Protein 2FCO (pdb70)

Organism: Geobacillus kaustophilus (strain HTA426) (NCBI:txid235909)

CATH classification: 3.40.1350.10

Radius of gyration: 20.56 Å; Cα contacts (8 Å, |Δi|>4): 620; chains: 2; bounding box: 50×51×59 Å

B-factor: mean 24.23, std 12.8, range [9.67, 71.6]

Nearest PDB structures (foldseek):
  2fco-assembly1_B  TM=1.007E+00  e=2.367E-34  Geobacillus kaustophilus HTA426
  2fco-assembly1_A  TM=9.939E-01  e=8.899E-32  Geobacillus kaustophilus HTA426
  1y1o-assembly1_D  TM=9.964E-01  e=1.461E-29  Geobacillus stearothermophilus
  1zp7-assembly1_A  TM=9.578E-01  e=1.779E-21  Bacillus subtilis
  1zp7-assembly1_B  TM=9.490E-01  e=3.365E-21  Bacillus subtilis

Sequence (308 aa):
GMTLEDDLNNATNEYYRERGIAVIHKKPTPVAYFRQASTTDYNGVYRGKYIDFEAKETKNKTAFPLKNFHAHQIRHMEQVVAHGGICFAILRFSSLLNETYLLDASHLIAWWWNKQEAGGRKSIPKQEIERHGHSSIPPLGYQPRIDYISVVDNVYFTRRGMTLEDDLNNATNEYYRERGIAVIHKKPTPPVQFRQASTTDYNGVYRGKYIDFEAKETKNKTAFPLKNFHAHQIRHMEQVVAHGGICFAILRFSSLLNETYLLDASHLIAWWNKQEAGGRKSIPKQEIERHGHSSIPLGYQPRIDYISVVDNVYFTR

InterPro domains:
  IPR004612 Holliday junction resolvase RecU [MF_00130] (1-200)
  IPR004612 Holliday junction resolvase RecU [PF03838] (29-194)
  IPR004612 Holliday junction resolvase RecU [PIRSF037785] (24-198)
  IPR004612 Holliday junction resolvase RecU [TIGR00648] (28-195)
  IPR004612 Holliday junction resolvase RecU [cd22354] (32-197)
  IPR011335 Restriction endonuclease type II-like [SSF52980] (31-197)
  IPR011856 tRNA endonuclease-like domain superfamily [G3DSA:3.40.1350.10] (30-200)

Secondary structure (DSSP, 8-state):
--SHHHHHHHHHHHHHHTTS-EEEEPPPP----PPPSS-SEEEEETTEEEEEEEEEES-SSEEEGGGS-HHHHHHHHHHHHTT-EEEEEEEETTTTEEEEEEHHHHHHHHHHHTTT--SEEEHHHHHHHSEE--B-SSSSB-HHHHHHHHHS--/---SHHHHHHHHHHHHHHTTS-EEEEPPPP---PPPSS-SEEEEETTEEEEEEEEEES-SSEEEGGGS-HHHHHHHHHHHHTT-EEEEEEEEGGGTEEEEEEHHHHHHHHHHHHTT--SEEEHHHHHHHSEEPPB-SSSSB-HHHHHHHHHS--

Foldseek 3Di:
DQDPVVLVVQQQVLCVVVVAWHKDFDDFDDVHTDHDLEAGMWGDGPRAIEEEHEDEDCDDWWAFLVRDDPSHLVRLVVCVVVPHFYWYWYYNSNVRWIKTAGSVVSSVQNVCVVVVHDRTGTVVVCVVRIGTFDADDHSGTRVVVVVCVPVHDD/DQQDPVSLVVLQQVLCVVVVAWHKDFDDCDDVVPDDLEAGMWGDGPRAIEGEHEDEDCDDWWAFQVRDDDSHLVRLVVCVVVRHFYWYWYYNSVVRWIKTAGSVVSSVVVVVVVVVDDRTGTVVVCVVRIGTFDADDPSGTPVVVVCPVPVHDD

Structure (mmCIF, N/CA/C/O backbone):
data_2FCO
#
_entry.id   2FCO
#
_cell.length_a   96.886
_cell.length_b   96.886
_cell.length_c   114.539
_cell.angle_alpha   90.00
_cell.angle_beta   90.00
_cell.angle_gamma   120.00
#
_symmetry.space_group_name_H-M   'P 65'
#
loop_
_entity.id
_entity.type
_entity.pdbx_description
1 polymer 'recombination protein U (penicillin-binding protein related factor A)'
2 non-polymer 'MAGNESIUM ION'
3 non-polymer 1,2-ETHANEDIOL
4 water water
#
loop_
_atom_site.group_PDB
_atom_site.id
_atom_site.type_symbol
_atom_site.label_atom_id
_atom_site.label_alt_id
_atom_site.label_comp_id
_atom_site.label_asym_id
_atom_site.label_entity_id
_atom_site.label_seq_id
_atom_site.pdbx_PDB_ins_code
_atom_site.Cartn_x
_atom_site.Cartn_y
_atom_site.Cartn_z
_atom_site.occupancy
_atom_site.B_iso_or_equiv
_atom_site.auth_seq_id
_atom_site.auth_comp_id
_atom_site.auth_asym_id
_atom_site.auth_atom_id
_atom_site.pdbx_PDB_model_num
ATOM 1 N N . GLY A 1 30 ? 7.303 37.345 93.489 1.00 52.69 30 GLY A N 1
ATOM 2 C CA . GLY A 1 30 ? 8.163 37.568 94.685 1.00 51.82 30 GLY A CA 1
ATOM 3 C C . GLY A 1 30 ? 7.934 38.925 95.322 1.00 51.71 30 GLY A C 1
ATOM 4 O O . GLY A 1 30 ? 8.199 39.961 94.710 1.00 51.83 30 GLY A O 1
ATOM 5 N N . MET A 1 31 ? 7.446 38.919 96.558 1.00 49.93 31 MET A N 1
ATOM 6 C CA . MET A 1 31 ? 7.173 40.153 97.288 1.00 47.46 31 MET A CA 1
ATOM 7 C C . MET A 1 31 ? 8.080 40.261 98.511 1.00 43.30 31 MET A C 1
ATOM 8 O O . MET A 1 31 ? 8.423 41.357 98.953 1.00 42.19 31 MET A O 1
ATOM 13 N N . THR A 1 32 ? 8.467 39.109 99.046 1.00 37.17 32 THR A N 1
ATOM 14 C CA . THR A 1 32 ? 9.311 39.049 100.230 1.00 31.17 32 THR A CA 1
ATOM 15 C C . THR A 1 32 ? 10.684 39.680 100.035 1.00 26.99 32 THR A C 1
ATOM 16 O O . THR A 1 32 ? 11.134 39.911 98.909 1.00 24.76 32 THR A O 1
ATOM 20 N N . LEU A 1 33 ? 11.336 39.966 101.155 1.00 24.13 33 LEU A N 1
ATOM 21 C CA . LEU A 1 33 ? 12.672 40.540 101.139 1.00 21.44 33 LEU A CA 1
ATOM 22 C C . LEU A 1 33 ? 13.600 39.537 100.457 1.00 20.92 33 LEU A C 1
ATOM 23 O O . LEU A 1 33 ? 14.487 39.914 99.692 1.00 18.20 33 LEU A O 1
ATOM 28 N N . GLU A 1 34 ? 13.376 38.255 100.729 1.00 20.90 34 GLU A N 1
ATOM 29 C CA . GLU A 1 34 ? 14.189 37.197 100.139 1.00 21.11 34 GLU A CA 1
ATOM 30 C C . GLU A 1 34 ? 14.094 37.225 98.616 1.00 21.05 34 GLU A C 1
ATOM 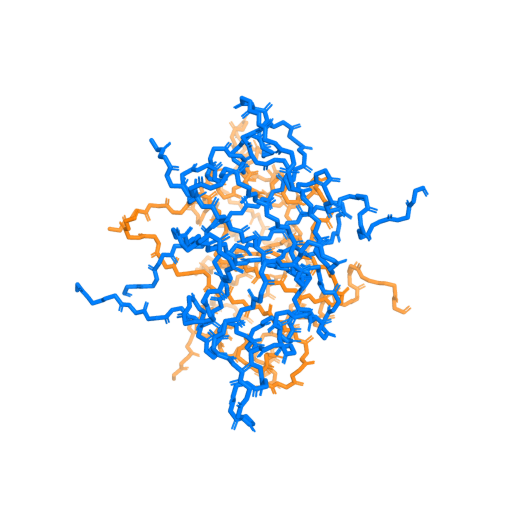31 O O . GLU A 1 34 ? 15.103 37.123 97.919 1.00 19.56 34 GLU A O 1
ATOM 37 N N . ASP A 1 35 ? 12.877 37.372 98.099 1.00 21.12 35 ASP A N 1
ATOM 38 C CA . ASP A 1 35 ? 12.679 37.417 96.657 1.00 20.15 35 ASP A CA 1
ATOM 39 C C . ASP A 1 35 ? 13.371 38.638 96.061 1.00 18.41 35 ASP A C 1
ATOM 40 O O . ASP A 1 35 ? 14.014 38.548 95.014 1.00 18.25 35 ASP A O 1
ATOM 45 N N . ASP A 1 36 ? 13.236 39.780 96.728 1.00 16.94 36 ASP A N 1
ATOM 46 C CA . ASP A 1 36 ? 13.859 41.004 96.246 1.00 16.97 36 ASP A CA 1
ATOM 47 C C . ASP A 1 36 ? 15.379 40.873 96.236 1.00 16.04 36 ASP A C 1
ATOM 48 O O . ASP A 1 36 ? 16.040 41.374 95.327 1.00 15.73 36 ASP A O 1
ATOM 53 N N . LEU A 1 37 ? 15.930 40.208 97.249 1.00 15.54 37 LEU A N 1
ATOM 54 C CA . LEU A 1 37 ? 17.378 40.034 97.317 1.00 15.33 37 LEU A CA 1
ATOM 55 C C . LEU A 1 37 ? 17.867 39.079 96.237 1.00 15.70 37 LEU A C 1
ATOM 56 O O . LEU A 1 37 ? 18.968 39.246 95.711 1.00 15.02 37 LEU A O 1
ATOM 61 N N A ASN A 1 38 ? 17.053 38.083 95.903 0.50 16.02 38 ASN A N 1
ATOM 62 N N B ASN A 1 38 ? 17.058 38.078 95.904 0.50 16.49 38 ASN A N 1
ATOM 63 C CA A ASN A 1 38 ? 17.433 37.135 94.863 0.50 17.11 38 ASN A CA 1
ATOM 64 C CA B ASN A 1 38 ? 17.445 37.135 94.861 0.50 17.57 38 ASN A CA 1
ATOM 65 C C A ASN A 1 38 ? 17.545 37.878 93.538 0.50 17.45 38 ASN A C 1
ATOM 66 C C B ASN A 1 38 ? 17.538 37.868 93.528 0.50 17.78 38 ASN A C 1
ATOM 67 O O A ASN A 1 38 ? 18.514 37.711 92.799 0.50 17.28 38 ASN A O 1
ATOM 68 O O B ASN A 1 38 ? 18.492 37.682 92.774 0.50 17.46 38 ASN A O 1
ATOM 77 N N . ALA A 1 39 ? 16.551 38.712 93.247 1.00 16.70 39 ALA A N 1
ATOM 78 C CA . ALA A 1 39 ? 16.543 39.479 92.008 1.00 17.43 39 ALA A CA 1
ATOM 79 C C . ALA A 1 39 ? 17.707 40.470 91.990 1.00 16.06 39 ALA A C 1
ATOM 80 O O . ALA A 1 39 ? 18.344 40.679 90.959 1.00 17.55 39 ALA A O 1
ATOM 82 N N . THR A 1 40 ? 17.984 41.074 93.143 1.00 14.15 40 THR A N 1
ATOM 83 C CA . THR A 1 40 ? 19.063 42.048 93.263 1.00 13.67 40 THR A CA 1
ATOM 84 C C . THR A 1 40 ? 20.438 41.407 93.084 1.00 12.62 40 THR A C 1
ATOM 85 O O . THR A 1 40 ? 21.282 41.924 92.352 1.00 12.96 40 THR A O 1
ATOM 89 N N . ASN A 1 41 ? 20.661 40.286 93.757 1.00 13.92 41 ASN A N 1
ATOM 90 C CA . ASN A 1 41 ? 21.951 39.612 93.654 1.00 14.09 41 ASN A CA 1
ATOM 91 C C . ASN A 1 41 ? 22.204 39.062 92.257 1.00 15.57 41 ASN A C 1
ATOM 92 O O . ASN A 1 41 ? 23.343 39.066 91.786 1.00 15.89 41 ASN A O 1
ATOM 97 N N . GLU A 1 42 ? 21.151 38.600 91.589 1.00 16.11 42 GLU A N 1
ATOM 98 C CA . GLU A 1 42 ? 21.296 38.095 90.226 1.00 18.12 42 GLU A CA 1
ATOM 99 C C . GLU A 1 42 ? 21.746 39.264 89.344 1.00 17.52 42 GLU A C 1
ATOM 100 O O . GLU A 1 42 ? 22.663 39.132 88.532 1.00 16.99 42 GLU A O 1
ATOM 106 N N . TYR A 1 43 ? 21.099 40.413 89.512 1.00 16.48 43 TYR A N 1
ATOM 107 C CA . TYR A 1 43 ? 21.448 41.608 88.754 1.00 17.34 43 TYR A CA 1
ATOM 108 C C . TYR A 1 43 ? 22.903 42.009 88.999 1.00 17.46 43 TYR A C 1
ATOM 109 O O . TYR A 1 43 ? 23.637 42.312 88.059 1.00 17.72 43 TYR A O 1
ATOM 118 N N . TYR A 1 44 ? 23.322 42.017 90.263 1.00 15.98 44 TYR A N 1
ATOM 119 C CA . TYR A 1 44 ? 24.693 42.397 90.583 1.00 15.18 44 TYR A CA 1
ATOM 120 C C . TYR A 1 44 ? 25.713 41.487 89.903 1.00 14.98 44 TYR A C 1
ATOM 121 O O . TYR A 1 44 ? 26.755 41.953 89.440 1.00 16.29 44 TYR A O 1
ATOM 130 N N . ARG A 1 45 ? 25.417 40.191 89.852 1.00 16.13 45 ARG A N 1
ATOM 131 C CA . ARG A 1 45 ? 26.329 39.237 89.227 1.00 19.24 45 ARG A CA 1
ATOM 132 C C . ARG A 1 45 ? 26.390 39.415 87.717 1.00 20.59 45 ARG A C 1
ATOM 133 O O . ARG A 1 45 ? 27.471 39.453 87.132 1.00 20.85 45 ARG A O 1
ATOM 141 N N . GLU A 1 46 ? 25.225 39.529 87.089 1.00 22.64 46 GLU A N 1
ATOM 142 C CA . GLU A 1 46 ? 25.156 39.682 85.639 1.00 25.19 46 GLU A CA 1
ATOM 143 C C . GLU A 1 46 ? 25.747 40.996 85.139 1.00 24.97 46 GLU A C 1
AT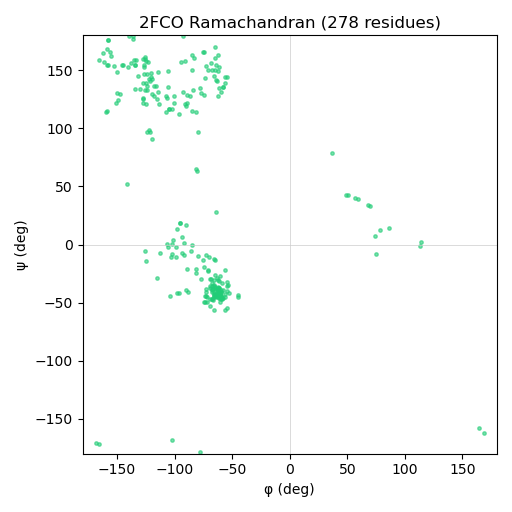OM 144 O O . GLU A 1 46 ? 26.272 41.062 84.026 1.00 25.08 46 GLU A O 1
ATOM 150 N N . ARG A 1 47 ? 25.667 42.037 85.962 1.00 23.79 47 ARG A N 1
ATOM 151 C CA . ARG A 1 47 ? 26.189 43.348 85.597 1.00 24.30 47 ARG A CA 1
ATOM 152 C C . ARG A 1 47 ? 27.633 43.554 86.036 1.00 22.51 47 ARG A C 1
ATOM 153 O O . ARG A 1 47 ? 28.200 44.626 85.830 1.00 22.66 47 ARG A O 1
ATOM 161 N N . GLY A 1 48 ? 28.218 42.534 86.657 1.00 20.48 48 GLY A N 1
ATOM 162 C CA . GLY A 1 48 ? 29.596 42.634 87.103 1.00 19.72 48 GLY A CA 1
ATOM 163 C C . GLY A 1 48 ? 29.823 43.611 88.242 1.00 18.95 48 GLY A C 1
ATOM 164 O O . GLY A 1 48 ? 30.872 44.247 88.323 1.00 19.50 48 GLY A O 1
ATOM 165 N N . ILE A 1 49 ? 28.846 43.721 89.136 1.00 17.45 49 ILE A N 1
ATOM 166 C CA . ILE A 1 49 ? 28.950 44.636 90.266 1.00 17.26 49 ILE A CA 1
ATOM 167 C C . ILE A 1 49 ? 29.447 43.948 91.538 1.00 16.06 49 ILE A C 1
ATOM 168 O O . ILE A 1 49 ? 30.272 44.502 92.264 1.00 16.60 49 ILE A O 1
ATOM 173 N N . ALA A 1 50 ? 28.941 42.747 91.802 1.00 15.05 50 ALA A N 1
ATOM 174 C CA . ALA A 1 50 ? 29.340 41.979 92.984 1.00 14.29 50 ALA A CA 1
ATOM 175 C C . ALA A 1 50 ? 28.875 40.539 92.810 1.00 13.84 50 ALA A C 1
ATOM 176 O O . ALA A 1 50 ? 27.971 40.271 92.022 1.00 13.99 50 ALA A O 1
ATOM 178 N N . VAL A 1 51 ? 29.491 39.609 93.536 1.00 13.69 51 VAL A N 1
ATOM 179 C CA . VAL A 1 51 ? 29.081 38.209 93.446 1.00 13.60 51 VAL A CA 1
ATOM 180 C C . VAL A 1 51 ? 28.665 37.744 94.833 1.00 14.11 51 VAL A C 1
ATOM 181 O O . VAL A 1 51 ? 29.496 37.361 95.660 1.00 15.12 51 VAL A O 1
ATOM 185 N N . ILE A 1 52 ? 27.360 37.789 95.071 1.00 12.79 52 ILE A N 1
ATOM 186 C CA . ILE A 1 52 ? 26.777 37.414 96.350 1.00 13.52 52 ILE A CA 1
ATOM 187 C C . ILE A 1 52 ? 25.666 36.392 96.133 1.00 12.84 52 ILE A C 1
ATOM 188 O O . ILE A 1 52 ? 24.886 36.497 95.185 1.00 13.84 52 ILE A O 1
ATOM 193 N N . HIS A 1 53 ? 25.614 35.396 97.010 1.00 12.39 53 HIS A N 1
ATOM 194 C CA . HIS A 1 53 ? 24.623 34.331 96.923 1.00 13.98 53 HIS A CA 1
ATOM 195 C C . HIS A 1 53 ? 23.992 34.024 98.270 1.00 14.16 53 HIS A C 1
ATOM 196 O O . HIS A 1 53 ? 24.597 34.243 99.326 1.00 13.21 53 HIS A O 1
ATOM 203 N N . LYS A 1 54 ? 22.772 33.501 98.223 1.00 15.15 54 LYS A N 1
ATOM 204 C CA . LYS A 1 54 ? 22.088 33.087 99.433 1.00 16.11 54 LYS A CA 1
ATOM 205 C C . LYS A 1 54 ? 22.445 31.615 99.559 1.00 16.81 54 LYS A C 1
ATOM 206 O O . LYS A 1 54 ? 22.341 30.861 98.587 1.00 19.02 54 LYS A O 1
ATOM 212 N N . LYS A 1 55 ? 22.874 31.206 100.741 1.00 19.06 55 LYS A N 1
ATOM 213 C CA . LYS A 1 55 ? 23.236 29.814 100.954 1.00 21.58 55 LYS A CA 1
ATOM 214 C C . LYS A 1 55 ? 21.989 28.946 101.024 1.00 25.08 55 LYS A C 1
ATOM 215 O O . LYS A 1 55 ? 20.959 29.371 101.542 1.00 24.23 55 LYS A O 1
ATOM 221 N N . PRO A 1 56 ? 22.061 27.722 100.479 1.00 28.00 56 PRO A N 1
ATOM 222 C CA . PRO A 1 56 ? 20.908 26.820 100.511 1.00 30.90 56 PRO A CA 1
ATOM 223 C C . PRO A 1 56 ? 20.542 26.518 101.962 1.00 32.69 56 PRO A C 1
ATOM 224 O O . PRO A 1 56 ? 21.400 26.570 102.844 1.00 31.64 56 PRO A O 1
ATOM 228 N N . THR A 1 57 ? 19.273 26.214 102.209 1.00 35.97 57 THR A N 1
ATOM 229 C CA . THR A 1 57 ? 18.819 25.901 103.561 1.00 38.21 57 THR A CA 1
ATOM 230 C C . THR A 1 57 ? 19.232 24.478 103.927 1.00 39.92 57 THR A C 1
ATOM 231 O O . THR A 1 57 ? 19.007 23.544 103.160 1.00 40.51 57 THR A O 1
ATOM 235 N N . PRO A 1 58 ? 19.852 24.298 105.104 1.00 41.37 58 PRO A N 1
ATOM 236 C CA . PRO A 1 58 ? 20.293 22.975 105.557 1.00 42.56 58 PRO A CA 1
ATOM 237 C C . PRO A 1 58 ? 19.140 21.976 105.633 1.00 43.27 58 PRO A C 1
ATOM 238 O O . PRO A 1 58 ? 18.063 22.300 106.130 1.00 43.22 58 PRO A O 1
ATOM 242 N N . VAL A 1 59 ? 19.371 20.765 105.137 1.00 44.07 59 VAL A N 1
ATOM 243 C CA . VAL A 1 59 ? 18.351 19.722 105.158 1.00 44.82 59 VAL A CA 1
ATOM 244 C C . VAL A 1 59 ? 18.980 18.377 105.516 1.00 45.64 59 VAL A C 1
ATOM 245 O O . VAL A 1 59 ? 20.222 18.273 105.447 1.00 45.76 59 VAL A O 1
ATOM 249 N N . ALA A 1 77 ? 13.610 14.533 105.391 1.00 67.80 77 ALA A N 1
ATOM 250 C CA . ALA A 1 77 ? 12.712 15.703 105.177 1.00 67.42 77 ALA A CA 1
ATOM 251 C C . ALA A 1 77 ? 12.760 16.645 106.375 1.00 68.02 77 ALA A C 1
ATOM 252 O O . ALA A 1 77 ? 11.796 17.357 106.656 1.00 67.81 77 ALA A O 1
ATOM 254 N N . TYR A 1 78 ? 13.890 16.646 107.077 1.00 67.85 78 TYR A N 1
ATOM 255 C CA . TYR A 1 78 ? 14.065 17.499 108.247 1.00 67.47 78 TYR A CA 1
ATOM 256 C C . TYR A 1 78 ? 14.884 18.744 107.922 1.00 66.67 78 TYR A C 1
ATOM 257 O O . TYR A 1 78 ? 15.982 18.651 107.371 1.00 66.40 78 TYR A O 1
ATOM 266 N N . PHE A 1 79 ? 14.344 19.908 108.266 1.00 65.63 79 PHE A N 1
ATOM 267 C CA . PHE A 1 79 ? 15.031 21.170 108.023 1.00 64.69 79 PHE A CA 1
ATOM 268 C C . PHE A 1 79 ? 15.993 21.471 109.165 1.00 63.66 79 PHE A C 1
ATOM 269 O O . PHE A 1 79 ? 15.576 21.685 110.304 1.00 63.25 79 PHE A O 1
ATOM 277 N N . ARG A 1 80 ? 17.284 21.481 108.850 1.00 61.63 80 ARG A N 1
ATOM 278 C CA . ARG A 1 80 ? 18.320 21.752 109.838 1.00 59.49 80 ARG A CA 1
ATOM 279 C C . ARG A 1 80 ? 18.528 23.255 109.987 1.00 57.29 80 ARG A C 1
ATOM 280 O O . ARG A 1 80 ? 18.323 24.014 109.039 1.00 56.79 80 ARG A O 1
ATOM 288 N N . GLN A 1 81 ? 18.932 23.682 111.179 1.00 54.59 81 GLN A N 1
ATOM 289 C CA . GLN A 1 81 ? 19.178 25.096 111.434 1.00 51.64 81 GLN A CA 1
ATOM 290 C C . GLN A 1 81 ? 20.595 25.435 110.981 1.00 48.99 81 GLN A C 1
ATOM 291 O O . GLN A 1 81 ? 21.543 24.716 111.294 1.00 48.55 81 GLN A O 1
ATOM 297 N N . ALA A 1 82 ? 20.731 26.530 110.240 1.00 45.49 82 ALA A N 1
ATOM 298 C CA . ALA A 1 82 ? 22.030 26.957 109.730 1.00 42.36 82 ALA A CA 1
ATOM 299 C C . ALA A 1 82 ? 22.976 27.402 110.840 1.00 39.82 82 ALA A C 1
ATOM 300 O O . ALA A 1 82 ? 22.541 27.896 111.880 1.00 39.87 82 ALA A O 1
ATOM 302 N N . SER A 1 83 ? 24.273 27.225 110.607 1.00 36.60 83 SER A N 1
ATOM 303 C CA . SER A 1 83 ? 25.287 27.617 111.578 1.00 33.81 83 SER A CA 1
ATOM 304 C C . SER A 1 83 ? 25.892 28.968 111.208 1.00 30.61 83 SER A C 1
ATOM 305 O O . SER A 1 83 ? 26.742 29.493 111.925 1.00 31.00 83 SER A O 1
ATOM 308 N N . THR A 1 84 ? 25.450 29.526 110.085 1.00 25.87 84 THR A N 1
ATOM 309 C CA . THR A 1 84 ? 25.943 30.823 109.628 1.00 21.61 84 THR A CA 1
ATOM 310 C C . THR A 1 84 ? 24.777 31.673 109.151 1.00 20.05 84 THR A C 1
ATOM 311 O O . THR A 1 84 ? 23.623 31.242 109.174 1.00 18.97 84 THR A O 1
ATOM 315 N N . THR A 1 85 ? 25.099 32.888 108.723 1.00 16.91 85 THR A N 1
ATOM 316 C CA . THR A 1 85 ? 24.113 33.805 108.173 1.00 16.27 85 THR A CA 1
ATOM 317 C C . THR A 1 85 ? 23.817 33.276 106.774 1.00 15.80 85 THR A C 1
ATOM 318 O O . THR A 1 85 ? 24.579 32.466 106.239 1.00 16.60 85 THR A O 1
ATOM 322 N N . ASP A 1 86 ? 22.738 33.751 106.166 1.00 14.35 86 ASP A N 1
ATOM 323 C CA . ASP A 1 86 ? 22.341 33.261 104.853 1.00 16.42 86 ASP A CA 1
ATOM 324 C C . ASP A 1 86 ? 23.028 33.815 103.612 1.00 15.11 86 ASP A C 1
ATOM 325 O O . ASP A 1 86 ? 23.006 33.162 102.573 1.00 16.60 86 ASP A O 1
ATOM 330 N N . TYR A 1 87 ? 23.634 34.996 103.696 1.00 13.40 87 TYR A N 1
ATOM 331 C CA . TYR A 1 87 ? 24.271 35.573 102.510 1.00 13.05 87 TYR A CA 1
ATOM 332 C C . TYR A 1 87 ? 25.735 35.936 102.659 1.00 11.31 87 TYR A C 1
ATOM 333 O O . TYR A 1 87 ? 26.152 36.457 103.686 1.00 12.12 87 TYR A O 1
ATOM 342 N N . ASN A 1 88 ? 26.519 35.653 101.624 1.00 11.05 88 ASN A N 1
ATOM 343 C CA . ASN A 1 88 ? 27.910 36.067 101.631 1.00 10.13 88 ASN A CA 1
ATOM 344 C C . ASN A 1 88 ? 28.446 36.116 100.212 1.00 9.77 88 ASN A C 1
ATOM 345 O O . ASN A 1 88 ? 27.788 35.667 99.267 1.00 11.01 88 ASN A O 1
ATOM 350 N N . GLY A 1 89 ? 29.617 36.711 100.055 1.00 9.90 89 GLY A N 1
ATOM 351 C CA . GLY A 1 89 ? 30.195 36.834 98.733 1.00 11.36 89 GLY A CA 1
ATOM 352 C C . GLY A 1 89 ? 31.302 37.859 98.746 1.00 11.72 89 GLY A C 1
ATOM 353 O O . GLY A 1 89 ? 31.856 38.168 99.805 1.00 10.94 89 GLY A O 1
ATOM 354 N N . VAL A 1 90 ? 31.609 38.405 97.575 1.00 11.13 90 VAL A N 1
ATOM 355 C CA . VAL A 1 90 ? 32.687 39.370 97.462 1.00 12.14 90 VAL A CA 1
ATOM 356 C C . VAL A 1 90 ? 32.309 40.622 96.678 1.00 11.85 90 VAL A C 1
ATOM 357 O O . VAL A 1 90 ? 31.518 40.578 95.728 1.00 12.76 90 VAL A O 1
ATOM 361 N N . TYR A 1 91 ? 32.871 41.740 97.118 1.00 11.98 91 TYR A N 1
ATOM 362 C CA . TYR A 1 91 ? 32.662 43.037 96.491 1.00 13.38 91 TYR A CA 1
ATOM 363 C C . TYR A 1 91 ? 33.939 43.841 96.697 1.00 12.78 91 TYR A C 1
ATOM 364 O O . TYR A 1 91 ? 34.395 44.016 97.826 1.00 13.05 91 TYR A O 1
ATOM 373 N N . ARG A 1 92 ? 34.512 44.317 95.597 1.00 14.43 92 ARG A N 1
ATOM 374 C CA . ARG A 1 92 ? 35.735 45.108 95.639 1.00 15.51 92 ARG A CA 1
ATOM 375 C C . ARG A 1 92 ? 36.828 44.470 96.495 1.00 15.41 92 ARG A C 1
ATOM 376 O O . ARG A 1 92 ? 37.503 45.147 97.270 1.00 16.96 92 ARG A O 1
ATOM 384 N N . GLY A 1 93 ? 36.987 43.160 96.351 1.00 14.76 93 GLY A N 1
ATOM 385 C CA . GLY A 1 93 ? 38.020 42.450 97.082 1.00 14.88 93 GLY A CA 1
ATOM 386 C C . GLY A 1 93 ? 37.789 42.215 98.561 1.00 14.87 93 GLY A C 1
ATOM 387 O O . GLY A 1 93 ? 38.691 41.745 99.255 1.00 15.92 93 GLY A O 1
ATOM 388 N N . LYS A 1 94 ? 36.597 42.536 99.052 1.00 13.08 94 LYS A N 1
ATOM 389 C CA . LYS A 1 94 ? 36.291 42.337 100.460 1.00 12.94 94 LYS A CA 1
ATOM 390 C C . LYS A 1 94 ? 35.204 41.295 100.655 1.00 12.67 94 LYS A C 1
ATOM 391 O O . LYS A 1 94 ? 34.308 41.142 99.821 1.00 12.42 94 LYS A O 1
ATOM 397 N N . TYR A 1 95 ? 35.298 40.578 101.767 1.00 11.24 95 TYR A N 1
ATOM 398 C CA . TYR A 1 95 ? 34.314 39.568 102.128 1.00 10.91 95 TYR A CA 1
ATOM 399 C C . TYR A 1 95 ? 33.054 40.290 102.612 1.00 12.46 95 TYR A C 1
ATOM 400 O O . TYR A 1 95 ? 33.136 41.157 103.486 1.00 13.57 95 TYR A O 1
ATOM 409 N N . ILE A 1 96 ? 31.906 39.926 102.047 1.00 11.40 96 ILE A N 1
ATOM 410 C CA . ILE A 1 96 ? 30.619 40.523 102.417 1.00 12.66 96 ILE A CA 1
ATOM 411 C C . ILE A 1 96 ? 29.765 39.416 103.027 1.00 11.55 96 ILE A C 1
ATOM 412 O O . ILE A 1 96 ? 29.702 38.310 102.490 1.00 11.58 96 ILE A O 1
ATOM 417 N N . ASP A 1 97 ? 29.089 39.714 104.131 1.00 11.28 97 ASP A N 1
ATOM 418 C CA . ASP A 1 97 ? 28.287 38.702 104.809 1.00 11.63 97 ASP A CA 1
ATOM 419 C C . ASP A 1 97 ? 27.117 39.393 105.498 1.00 12.37 97 ASP A C 1
ATOM 420 O O . ASP A 1 97 ? 27.304 40.389 106.189 1.00 13.41 97 ASP A O 1
ATOM 425 N N . PHE A 1 98 ? 25.907 38.884 105.294 1.00 11.93 98 PHE A N 1
ATOM 426 C CA . PHE A 1 98 ? 24.759 39.499 105.943 1.00 13.27 98 PHE A CA 1
ATOM 427 C C . PHE A 1 98 ? 23.571 38.580 106.119 1.00 14.09 98 PHE A C 1
ATOM 428 O O . PHE A 1 98 ? 23.511 37.488 105.556 1.00 12.96 98 PHE A O 1
ATOM 436 N N . GLU A 1 99 ? 22.639 39.023 106.954 1.00 15.11 99 GLU A N 1
ATOM 437 C CA . GLU A 1 99 ? 21.412 38.291 107.193 1.00 15.44 99 GLU A CA 1
ATOM 438 C C . GLU A 1 99 ? 20.335 39.304 106.848 1.00 15.34 99 GLU A C 1
ATOM 439 O O . GLU A 1 99 ? 20.527 40.500 107.049 1.00 16.43 99 GLU A O 1
ATOM 445 N N . ALA A 1 100 ? 19.219 38.833 106.309 1.00 15.07 100 ALA A N 1
ATOM 446 C CA . ALA A 1 100 ? 18.140 39.734 105.923 1.00 15.52 100 ALA A CA 1
ATOM 447 C C . ALA A 1 100 ? 16.845 39.269 106.550 1.00 16.20 100 ALA A C 1
ATOM 448 O O . ALA A 1 100 ? 16.448 38.118 106.387 1.00 18.38 100 ALA A O 1
ATOM 450 N N . LYS A 1 101 ? 16.190 40.168 107.277 1.00 15.21 101 LYS A N 1
ATOM 451 C CA . LYS A 1 101 ? 14.935 39.834 107.932 1.00 16.29 101 LYS A CA 1
ATOM 452 C C . LYS A 1 101 ? 13.949 40.982 107.770 1.00 15.78 101 LYS A C 1
ATOM 453 O O . LYS A 1 101 ? 14.345 42.129 107.560 1.00 14.95 101 LYS A O 1
ATOM 459 N N . GLU A 1 102 ? 12.664 40.666 107.857 1.00 17.47 102 GLU A N 1
ATOM 460 C CA . GLU A 1 102 ? 11.637 41.687 107.721 1.00 18.09 102 GLU A CA 1
ATOM 461 C C . GLU A 1 102 ? 10.578 41.520 108.796 1.00 18.70 102 GLU A C 1
ATOM 462 O O . GLU A 1 102 ? 10.429 40.445 109.381 1.00 18.92 102 GLU A O 1
ATOM 468 N N . THR A 1 103 ? 9.847 42.598 109.055 1.00 17.38 103 THR A N 1
ATOM 469 C CA . THR A 1 103 ? 8.807 42.586 110.071 1.00 18.00 103 THR A CA 1
ATOM 470 C C . THR A 1 103 ? 7.653 43.486 109.654 1.00 16.99 103 THR A C 1
ATOM 471 O O . THR A 1 103 ? 7.835 44.417 108.870 1.00 17.28 103 THR A O 1
ATOM 475 N N . LYS A 1 104 ? 6.466 43.194 110.177 1.00 18.88 104 LYS A N 1
ATOM 476 C CA . LYS A 1 104 ? 5.289 44.002 109.888 1.00 20.64 104 LYS A CA 1
ATOM 477 C C . LYS A 1 104 ? 5.133 45.052 110.983 1.00 19.88 104 LYS A C 1
ATOM 478 O O . LYS A 1 104 ? 4.287 45.942 110.888 1.00 19.93 104 LYS A O 1
ATOM 484 N N . ASN A 1 105 ? 5.956 44.946 112.023 1.00 19.00 105 ASN A N 1
ATOM 485 C CA . ASN A 1 105 ? 5.919 45.911 113.119 1.00 18.29 105 ASN A CA 1
ATOM 486 C C . ASN A 1 105 ? 6.333 47.247 112.510 1.00 18.53 105 ASN A C 1
ATOM 487 O O . ASN A 1 105 ? 7.208 47.293 111.643 1.00 17.78 105 ASN A O 1
ATOM 492 N N . LYS A 1 106 ? 5.709 48.339 112.941 1.00 16.51 106 LYS A N 1
ATOM 493 C CA . LYS A 1 106 ? 6.050 49.637 112.378 1.00 16.87 106 LYS A CA 1
ATOM 494 C C . LYS A 1 106 ? 6.859 50.560 113.279 1.00 16.48 106 LYS A C 1
ATOM 495 O O . LYS A 1 106 ? 7.204 51.666 112.872 1.00 17.16 106 LYS A O 1
ATOM 501 N N . THR A 1 107 ? 7.185 50.113 114.490 1.00 17.77 107 THR A N 1
ATOM 502 C CA . THR A 1 107 ? 7.950 50.962 115.398 1.00 19.22 107 THR A CA 1
ATOM 503 C C . THR A 1 107 ? 9.242 50.358 115.941 1.00 19.88 107 THR A C 1
ATOM 504 O O . THR A 1 107 ? 10.070 51.078 116.497 1.00 21.18 107 THR A O 1
ATOM 508 N N . ALA A 1 108 ? 9.411 49.049 115.796 1.00 20.09 108 ALA A N 1
ATOM 509 C CA . ALA A 1 108 ? 10.621 48.395 116.289 1.00 21.14 108 ALA A CA 1
ATOM 510 C C . ALA A 1 108 ? 10.860 47.069 115.581 1.00 21.03 108 ALA A C 1
ATOM 511 O O . ALA A 1 108 ? 9.923 46.445 115.088 1.00 22.15 108 ALA A O 1
ATOM 513 N N . PHE A 1 109 ? 12.119 46.639 115.528 1.00 20.81 109 PHE A N 1
ATOM 514 C CA . PHE A 1 109 ? 12.442 45.377 114.878 1.00 20.66 109 PHE A CA 1
ATOM 515 C C . PHE A 1 109 ? 12.687 44.277 115.909 1.00 22.12 109 PHE A C 1
ATOM 516 O O . PHE A 1 109 ? 13.625 44.358 116.699 1.00 23.81 109 PHE A O 1
ATOM 524 N N . PRO A 1 110 ? 11.844 43.233 115.910 1.00 23.89 110 PRO A N 1
ATOM 525 C CA . PRO A 1 110 ? 11.964 42.109 116.847 1.00 24.06 110 PRO A CA 1
ATOM 526 C C . PRO A 1 110 ? 13.282 41.349 116.675 1.00 24.00 110 PRO A C 1
ATOM 527 O O . PRO A 1 110 ? 13.624 40.929 115.571 1.00 23.35 110 PRO A O 1
ATOM 531 N N . LEU A 1 111 ? 14.012 41.172 117.771 1.00 24.56 111 LEU A N 1
ATOM 532 C CA . LEU A 1 111 ? 15.286 40.461 117.724 1.00 26.64 111 LEU A CA 1
ATOM 533 C C . LEU A 1 111 ? 15.097 38.953 117.599 1.00 28.30 111 LEU A C 1
ATOM 534 O O . LEU A 1 111 ? 16.047 38.227 117.299 1.00 28.54 111 LEU A O 1
ATOM 539 N N . LYS A 1 112 ? 13.873 38.482 117.817 1.00 29.51 112 LYS A N 1
ATOM 540 C CA . LYS A 1 112 ? 13.587 37.055 117.719 1.00 31.35 112 LYS A CA 1
ATOM 541 C C . LYS A 1 112 ? 13.790 36.567 116.287 1.00 31.18 112 LYS A C 1
ATOM 542 O O . LYS A 1 112 ? 13.832 35.364 116.031 1.00 30.72 112 LYS A O 1
ATOM 548 N N . ASN A 1 113 ? 13.908 37.509 115.357 1.00 30.41 113 ASN A N 1
ATOM 549 C CA . ASN A 1 113 ? 14.112 37.175 113.953 1.00 30.12 113 ASN A CA 1
ATOM 550 C C . ASN A 1 113 ? 15.509 36.602 113.720 1.00 29.76 113 ASN A C 1
ATOM 551 O O . ASN A 1 113 ? 15.800 36.077 112.647 1.00 30.28 113 ASN A O 1
ATOM 556 N N . PHE A 1 114 ? 16.368 36.708 114.730 1.00 28.99 114 PHE A N 1
ATOM 557 C CA . PHE A 1 114 ? 17.728 36.183 114.635 1.00 28.65 114 PHE A CA 1
ATOM 558 C C . PHE A 1 114 ? 17.970 35.191 115.766 1.00 29.70 114 PHE A C 1
ATOM 559 O O . PHE A 1 114 ? 17.282 35.229 116.787 1.00 30.35 114 PHE A O 1
ATOM 567 N N . HIS A 1 115 ? 18.929 34.289 115.581 1.00 29.10 115 HIS A N 1
ATOM 568 C CA . HIS A 1 115 ? 19.255 33.347 116.641 1.00 28.77 115 HIS A CA 1
ATOM 569 C C . HIS A 1 115 ? 20.741 33.402 116.979 1.00 27.35 115 HIS A C 1
ATOM 570 O O . HIS A 1 115 ? 21.550 33.915 116.200 1.00 25.57 115 HIS A O 1
ATOM 577 N N . ALA A 1 116 ? 21.079 32.886 118.156 1.00 25.06 116 ALA A N 1
ATOM 578 C CA . ALA A 1 116 ? 22.444 32.882 118.674 1.00 24.99 116 ALA A CA 1
ATOM 579 C C . ALA A 1 116 ? 23.538 32.468 117.697 1.00 23.96 116 ALA A C 1
ATOM 580 O O . ALA A 1 116 ? 24.597 33.094 117.657 1.00 22.17 116 ALA A O 1
ATOM 582 N N . HIS A 1 117 ? 23.297 31.414 116.925 1.00 24.41 117 HIS A N 1
ATOM 583 C CA . HIS A 1 117 ? 24.295 30.945 115.968 1.00 25.75 117 HIS A CA 1
ATOM 584 C C . HIS A 1 117 ? 24.656 32.005 114.933 1.00 23.64 117 HIS A C 1
ATOM 585 O O . HIS A 1 117 ? 25.825 32.160 114.583 1.00 22.42 117 HIS A O 1
ATOM 592 N N . GLN A 1 118 ? 23.658 32.735 114.445 1.00 21.54 118 GLN A N 1
ATOM 593 C CA . GLN A 1 118 ? 23.904 33.773 113.447 1.00 20.10 118 GLN A CA 1
ATOM 594 C C . GLN A 1 118 ? 24.699 34.923 114.052 1.00 18.35 118 GLN A C 1
ATOM 595 O O . GLN A 1 118 ? 25.602 35.464 113.417 1.00 17.90 118 GLN A O 1
ATOM 601 N N . ILE A 1 119 ? 24.357 35.300 115.281 1.00 17.06 119 ILE A N 1
ATOM 602 C CA . ILE A 1 119 ? 25.050 36.389 115.953 1.00 17.09 119 ILE A CA 1
ATOM 603 C C . ILE A 1 119 ? 26.513 36.019 116.180 1.00 15.70 119 ILE A C 1
ATOM 604 O O . ILE A 1 119 ? 27.412 36.828 115.948 1.00 14.80 119 ILE A O 1
ATOM 609 N N . ARG A 1 120 ? 26.749 34.794 116.635 1.00 16.57 120 ARG A N 1
ATOM 610 C CA . ARG A 1 120 ? 28.115 34.335 116.876 1.00 17.75 120 ARG A CA 1
ATOM 611 C C . ARG A 1 120 ? 28.906 34.347 115.571 1.00 16.39 120 ARG A C 1
ATOM 612 O O . ARG A 1 120 ? 30.070 34.747 115.547 1.00 15.49 120 ARG A O 1
ATOM 620 N N . HIS A 1 121 ? 28.268 33.918 114.486 1.00 15.71 121 HIS A N 1
ATOM 621 C CA . HIS A 1 121 ? 28.933 33.903 113.186 1.00 13.76 121 HIS A CA 1
ATOM 622 C C . HIS A 1 121 ? 29.309 35.327 112.781 1.00 14.12 121 HIS A C 1
ATOM 623 O O . HIS A 1 121 ? 30.412 35.570 112.289 1.00 11.87 121 HIS A O 1
ATOM 630 N N . MET A 1 122 ? 28.393 36.270 112.986 1.00 13.79 122 MET A N 1
ATOM 631 C CA . MET A 1 122 ? 28.674 37.657 112.645 1.00 13.68 122 MET A CA 1
ATOM 632 C C . MET A 1 122 ? 29.856 38.170 113.460 1.00 13.83 122 MET A C 1
ATOM 633 O O . MET A 1 122 ? 30.700 38.893 112.942 1.00 14.16 122 MET A O 1
ATOM 638 N N . GLU A 1 123 ? 29.910 37.802 114.740 1.00 13.64 123 GLU A N 1
ATOM 639 C CA . GLU A 1 123 ? 31.021 38.225 115.589 1.00 15.21 123 GLU A CA 1
ATOM 640 C C . GLU A 1 123 ? 32.339 37.714 115.015 1.00 12.68 123 GLU A C 1
ATOM 641 O O . GLU A 1 123 ? 33.338 38.433 115.002 1.00 13.27 123 GLU A O 1
ATOM 647 N N . GLN A 1 124 ? 32.332 36.473 114.537 1.00 13.79 124 GLN A N 1
ATOM 648 C CA . GLN A 1 124 ? 33.535 35.886 113.949 1.00 13.62 124 GLN A CA 1
ATOM 649 C C . GLN A 1 124 ? 33.920 36.616 112.658 1.00 13.29 124 GLN A C 1
ATOM 650 O O . GLN A 1 124 ? 35.086 36.930 112.441 1.00 12.51 124 GLN A O 1
ATOM 656 N N . VAL A 1 125 ? 32.939 36.893 111.803 1.00 13.27 125 VAL A N 1
ATOM 657 C CA . VAL A 1 125 ? 33.223 37.593 110.553 1.00 11.94 125 VAL A CA 1
ATOM 658 C C . VAL A 1 125 ? 33.837 38.965 110.821 1.00 11.88 125 VAL A C 1
ATOM 659 O O . VAL A 1 125 ? 34.805 39.361 110.167 1.00 13.49 125 VAL A O 1
ATOM 663 N N . VAL A 1 126 ? 33.274 39.689 111.784 1.00 11.89 126 VAL A N 1
ATOM 664 C CA . VAL A 1 126 ? 33.780 41.010 112.134 1.00 13.11 126 VAL A CA 1
ATOM 665 C C . VAL A 1 126 ? 35.231 40.908 112.613 1.00 12.35 126 VAL A C 1
ATOM 666 O O . VAL A 1 126 ? 36.086 41.703 112.217 1.00 13.96 126 VAL A O 1
ATOM 670 N N . ALA A 1 127 ? 35.504 39.913 113.451 1.00 13.21 127 ALA A N 1
ATOM 671 C CA . ALA A 1 127 ? 36.851 39.721 113.982 1.00 12.94 127 ALA A CA 1
ATOM 672 C C . ALA A 1 127 ? 37.856 39.400 112.884 1.00 11.95 127 ALA A C 1
ATOM 673 O O . ALA A 1 127 ? 39.044 39.710 113.007 1.00 13.89 127 ALA A O 1
ATOM 675 N N . HIS A 1 128 ? 37.386 38.783 111.806 1.00 11.40 128 HIS A N 1
ATOM 676 C CA . HIS A 1 128 ? 38.276 38.425 110.713 1.00 12.25 128 HIS A CA 1
ATOM 677 C C . HIS A 1 128 ? 38.325 39.436 109.572 1.00 12.69 128 HIS A C 1
ATOM 678 O O . HIS A 1 128 ? 38.767 39.124 108.469 1.00 13.65 128 HIS A O 1
ATOM 685 N N . GLY A 1 129 ? 37.877 40.655 109.864 1.00 12.99 129 GLY A N 1
ATOM 686 C CA . GLY A 1 129 ? 37.932 41.739 108.895 1.00 13.23 129 GLY A CA 1
ATOM 687 C C . GLY A 1 129 ? 36.902 41.816 107.791 1.00 13.80 129 GLY A C 1
ATOM 688 O O . GLY A 1 129 ? 37.070 42.592 106.849 1.00 14.96 129 GLY A O 1
ATOM 689 N N . GLY A 1 130 ? 35.839 41.032 107.892 1.00 12.89 130 GLY A N 1
ATOM 690 C CA . GLY A 1 130 ? 34.830 41.078 106.853 1.00 13.87 130 GLY A CA 1
ATOM 691 C C . GLY A 1 130 ? 33.821 42.187 107.068 1.00 14.08 130 GLY A C 1
ATOM 692 O O . GLY A 1 130 ? 33.727 42.749 108.160 1.00 15.95 130 GLY A O 1
ATOM 693 N N . ILE A 1 131 ? 33.092 42.525 106.007 1.00 12.97 131 ILE A N 1
ATOM 694 C CA . ILE A 1 131 ? 32.037 43.531 106.078 1.00 12.58 131 ILE A CA 1
ATOM 695 C C . ILE A 1 131 ? 30.807 42.703 106.428 1.00 12.99 131 ILE A C 1
ATOM 696 O O . ILE A 1 131 ? 30.411 41.808 105.678 1.00 13.15 131 ILE A O 1
ATOM 701 N N . CYS A 1 132 ? 30.206 42.993 107.574 1.00 11.92 132 CYS A N 1
ATOM 702 C CA . CYS A 1 132 ? 29.071 42.213 108.034 1.00 12.50 132 CYS A CA 1
ATOM 703 C C . CYS A 1 132 ? 27.961 43.127 108.516 1.00 12.49 132 CYS A C 1
ATOM 704 O O . CYS A 1 132 ? 28.207 44.076 109.257 1.00 13.27 132 CYS A O 1
ATOM 707 N N . PHE A 1 133 ? 26.738 42.833 108.092 1.00 13.03 133 PHE A N 1
ATOM 708 C CA . PHE A 1 133 ? 25.598 43.656 108.463 1.00 12.92 133 PHE A CA 1
ATOM 709 C C . PHE A 1 133 ? 24.297 42.886 108.358 1.00 12.68 133 PHE A C 1
ATOM 710 O O . PHE A 1 133 ? 24.267 41.722 107.953 1.00 13.53 133 PHE A O 1
ATOM 718 N N . ALA A 1 134 ? 23.213 43.540 108.752 1.00 14.42 134 ALA A N 1
ATOM 719 C CA . ALA A 1 134 ? 21.900 42.942 108.648 1.00 13.03 134 ALA A CA 1
ATOM 720 C C . ALA A 1 134 ? 21.095 43.871 107.752 1.00 12.60 134 ALA A C 1
ATOM 721 O O . ALA A 1 134 ? 21.300 45.087 107.774 1.00 13.66 134 ALA A O 1
ATOM 723 N N . ILE A 1 135 ? 20.230 43.298 106.925 1.00 13.47 135 ILE A N 1
ATOM 724 C CA . ILE A 1 135 ? 19.351 44.113 106.097 1.00 12.82 135 ILE A CA 1
ATOM 725 C C . ILE A 1 135 ? 18.022 43.947 106.822 1.00 13.45 135 ILE A C 1
ATOM 726 O O . ILE A 1 135 ? 17.507 42.836 106.943 1.00 14.71 135 ILE A O 1
ATOM 731 N N . LEU A 1 136 ? 17.496 45.054 107.339 1.00 13.43 136 LEU A N 1
ATOM 732 C CA . LEU A 1 136 ? 16.255 45.034 108.108 1.00 14.70 136 LEU A CA 1
ATOM 733 C C . LEU A 1 136 ? 15.148 45.769 107.382 1.00 14.23 136 LEU A C 1
ATOM 734 O O . LEU A 1 136 ? 15.268 46.957 107.092 1.00 16.67 136 LEU A O 1
ATOM 739 N N . ARG A 1 137 ? 14.066 45.060 107.103 1.00 15.20 137 ARG A N 1
ATOM 740 C CA . ARG A 1 137 ? 12.953 45.664 106.396 1.00 16.04 137 ARG A CA 1
ATOM 741 C C . ARG A 1 137 ? 11.672 45.773 107.203 1.00 15.95 137 ARG A C 1
ATOM 742 O O . ARG A 1 137 ? 11.240 44.812 107.832 1.00 15.35 137 ARG A O 1
ATOM 750 N N . PHE A 1 138 ? 11.079 46.963 107.178 1.00 16.74 138 PHE A N 1
ATOM 751 C CA . PHE A 1 138 ? 9.800 47.207 107.832 1.00 16.73 138 PHE A CA 1
ATOM 752 C C . PHE A 1 138 ? 8.876 47.189 106.613 1.00 16.82 138 PHE A C 1
ATOM 753 O O . PHE A 1 138 ? 8.693 48.198 105.935 1.00 17.36 138 PHE A O 1
ATOM 761 N N A SER A 1 139 ? 8.307 46.019 106.352 0.50 17.88 139 SER A N 1
ATOM 762 N N B SER A 1 139 ? 8.311 46.019 106.331 0.50 17.60 139 SER A N 1
ATOM 763 C CA A SER A 1 139 ? 7.432 45.791 105.209 0.50 19.08 139 SER A CA 1
ATOM 764 C CA B SER A 1 139 ? 7.451 45.831 105.167 0.50 18.66 139 SER A CA 1
ATOM 765 C C A SER A 1 139 ? 6.285 46.776 105.030 0.50 19.32 139 SER A C 1
ATOM 766 C C B SER A 1 139 ? 6.288 46.804 105.022 0.50 19.38 139 SER A C 1
ATOM 767 O O A SER A 1 139 ? 6.029 47.241 103.920 0.50 19.14 139 SER A O 1
ATOM 768 O O B SER A 1 139 ? 6.021 47.289 103.924 0.50 19.98 139 SER A O 1
ATOM 773 N N . LEU A 1 140 ? 5.595 47.093 106.118 1.00 19.08 140 LEU A N 1
ATOM 774 C CA . LEU A 1 140 ? 4.460 48.006 106.050 1.00 19.22 140 LEU A CA 1
ATOM 775 C C . LEU A 1 140 ? 4.819 49.482 105.906 1.00 20.35 140 LEU A C 1
ATOM 776 O O . LEU A 1 140 ? 3.954 50.311 105.609 1.00 21.77 140 LEU A O 1
ATOM 781 N N . LEU A 1 141 ? 6.090 49.812 106.109 1.00 18.42 141 LEU A N 1
ATOM 782 C CA . LEU A 1 141 ? 6.556 51.186 105.964 1.00 19.00 141 LEU A CA 1
ATOM 783 C C . LEU A 1 141 ? 7.291 51.318 104.632 1.00 20.26 141 LEU A C 1
ATOM 784 O O . LEU A 1 141 ? 7.600 52.424 104.190 1.00 20.88 141 LEU A O 1
ATOM 789 N N . ASN A 1 142 ? 7.562 50.180 104.001 1.00 20.49 142 ASN A N 1
ATOM 790 C CA . ASN A 1 142 ? 8.298 50.145 102.740 1.00 21.85 142 ASN A CA 1
ATOM 791 C C . ASN A 1 142 ? 9.665 50.777 102.994 1.00 21.28 142 ASN A C 1
ATOM 792 O O . ASN A 1 142 ? 10.186 51.527 102.167 1.00 22.72 142 ASN A O 1
ATOM 797 N N . GLU A 1 143 ? 10.232 50.481 104.161 1.00 19.90 143 GLU A N 1
ATOM 798 C CA . GLU A 1 143 ? 11.537 51.005 104.538 1.00 18.85 143 GLU A CA 1
ATOM 799 C C . GLU A 1 143 ? 12.505 49.852 104.780 1.00 17.81 143 GLU A C 1
ATOM 800 O O . GLU A 1 143 ? 12.193 48.917 105.509 1.00 18.72 143 GLU A O 1
ATOM 806 N N . THR A 1 144 ? 13.674 49.926 104.154 1.00 18.10 144 THR A N 1
ATOM 807 C CA . THR A 1 144 ? 14.694 48.891 104.297 1.00 17.73 144 THR A CA 1
ATOM 808 C C . THR A 1 144 ? 15.997 49.557 104.732 1.00 16.24 144 THR A C 1
ATOM 809 O O . THR A 1 144 ? 16.405 50.567 104.164 1.00 18.46 144 THR A O 1
ATOM 813 N N . TYR A 1 145 ? 16.644 48.994 105.748 1.00 14.93 145 TYR A N 1
ATOM 814 C CA . TYR A 1 145 ? 17.885 49.561 106.259 1.00 14.75 145 TYR A CA 1
ATOM 815 C C . TYR A 1 145 ? 19.031 48.573 106.331 1.00 13.59 145 TYR A C 1
ATOM 816 O O . TYR A 1 145 ? 18.820 47.370 106.442 1.00 13.76 145 TYR A O 1
ATOM 825 N N . LEU A 1 146 ? 20.242 49.112 106.273 1.00 13.98 146 LEU A N 1
ATOM 826 C CA . LEU A 1 146 ? 21.448 48.311 106.431 1.00 13.57 146 LEU A CA 1
ATOM 827 C C . LEU A 1 146 ? 21.955 48.707 107.818 1.00 15.34 146 LEU A C 1
ATOM 828 O O . LEU A 1 146 ? 22.094 49.897 108.117 1.00 16.26 146 LEU A O 1
ATOM 833 N N . LEU A 1 147 ? 22.201 47.719 108.672 1.00 13.85 147 LEU A N 1
ATOM 834 C CA . LEU A 1 147 ? 22.693 47.983 110.023 1.00 14.60 147 LEU A CA 1
ATOM 835 C C . LEU A 1 147 ? 23.946 47.147 110.253 1.00 14.68 147 LEU A C 1
ATOM 8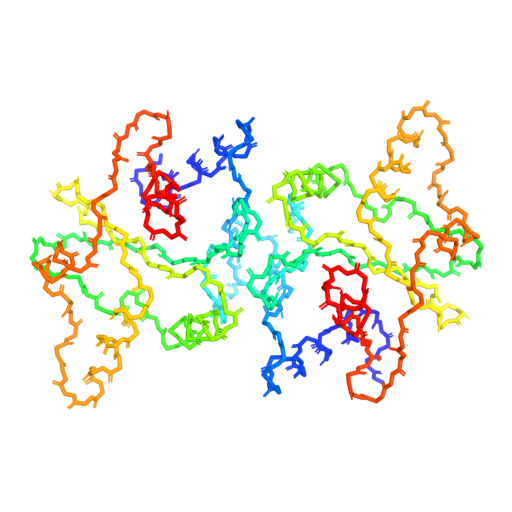36 O O . LEU A 1 147 ? 23.899 45.925 110.151 1.00 15.09 147 LEU A O 1
ATOM 841 N N . ASP A 1 148 ? 25.059 47.799 110.570 1.00 15.38 148 ASP A N 1
ATOM 842 C CA . ASP A 1 148 ? 26.299 47.064 110.790 1.00 15.48 148 ASP A CA 1
ATOM 843 C C . ASP A 1 148 ? 26.140 45.997 111.867 1.00 16.38 148 ASP A C 1
ATOM 844 O O . ASP A 1 148 ? 25.426 46.185 112.854 1.00 15.06 148 ASP A O 1
ATOM 849 N N . ALA A 1 149 ? 26.817 44.871 111.675 1.00 15.11 149 ALA A N 1
ATOM 850 C CA . ALA A 1 149 ? 26.735 43.775 112.624 1.00 15.43 149 ALA A CA 1
ATOM 851 C C . ALA A 1 149 ? 27.081 44.202 114.047 1.00 15.24 149 ALA A C 1
ATOM 852 O O . ALA A 1 149 ? 26.497 43.696 115.000 1.00 16.97 149 ALA A O 1
ATOM 854 N N . SER A 1 150 ? 28.028 45.124 114.186 1.00 16.70 150 SER A N 1
ATOM 855 C CA . SER A 1 150 ? 28.437 45.586 115.511 1.00 17.61 150 SER A CA 1
ATOM 856 C C . SER A 1 150 ? 27.237 46.045 116.330 1.00 18.60 150 SER A C 1
ATOM 857 O O . SER A 1 150 ? 27.138 45.746 117.520 1.00 18.49 150 SER A O 1
ATOM 860 N N . HIS A 1 151 ? 26.315 46.759 115.689 1.00 18.22 151 HIS A N 1
ATOM 861 C CA . HIS A 1 151 ? 25.127 47.247 116.383 1.00 17.90 151 HIS A CA 1
ATOM 862 C C . HIS A 1 151 ? 24.148 46.123 116.687 1.00 17.81 151 HIS A C 1
ATOM 863 O O . HIS A 1 151 ? 23.616 46.041 117.796 1.00 18.16 151 HIS A O 1
ATOM 870 N N . LEU A 1 152 ? 23.905 45.251 115.711 1.00 16.84 152 LEU A N 1
ATOM 871 C CA . LEU A 1 152 ? 22.985 44.143 115.924 1.00 17.31 152 LEU A CA 1
ATOM 872 C C . LEU A 1 152 ? 23.493 43.250 117.050 1.00 17.92 152 LEU A C 1
ATOM 873 O O . LEU A 1 152 ? 22.727 42.831 117.914 1.00 18.53 152 LEU A O 1
ATOM 878 N N . ILE A 1 153 ? 24.790 42.964 117.029 1.00 17.82 153 ILE A N 1
ATOM 879 C CA . ILE A 1 153 ? 25.412 42.125 118.047 1.00 18.62 153 ILE A CA 1
ATOM 880 C C . ILE A 1 153 ? 25.218 42.733 119.435 1.00 18.87 153 ILE A C 1
ATOM 881 O O . ILE A 1 153 ? 24.837 42.039 120.377 1.00 19.33 153 ILE A O 1
ATOM 886 N N . ALA A 1 154 ? 25.484 44.030 119.549 1.00 19.90 154 ALA A N 1
ATOM 887 C CA . ALA A 1 154 ? 25.345 44.736 120.820 1.00 21.50 154 ALA A CA 1
ATOM 888 C C . ALA A 1 154 ? 23.915 44.666 121.347 1.00 22.96 154 ALA A C 1
ATOM 889 O O . ALA A 1 154 ? 23.695 44.374 122.525 1.00 23.15 154 ALA A O 1
ATOM 891 N N . TRP A 1 155 ? 22.944 44.933 120.478 1.00 22.23 155 TRP A N 1
ATOM 892 C CA . TRP A 1 155 ? 21.544 44.889 120.882 1.00 23.04 155 TRP A CA 1
ATOM 893 C C . TRP A 1 155 ? 21.097 43.486 121.261 1.00 23.42 155 TRP A C 1
ATOM 894 O O . TRP A 1 155 ? 20.366 43.301 122.234 1.00 23.14 155 TRP A O 1
ATOM 905 N N A TRP A 1 156 ? 21.541 42.496 120.493 0.50 23.19 156 TRP A N 1
ATOM 906 N N B TRP A 1 156 ? 21.532 42.495 120.490 0.50 23.23 156 TRP A N 1
ATOM 907 C CA A TRP A 1 156 ? 21.165 41.115 120.751 0.50 23.96 156 TRP A CA 1
ATOM 908 C CA B TRP A 1 156 ? 21.165 41.114 120.765 0.50 23.96 156 TRP A CA 1
ATOM 909 C C A TRP A 1 156 ? 21.725 40.618 122.081 0.50 25.41 156 TRP A C 1
ATOM 910 C C B TRP A 1 156 ? 21.715 40.647 122.105 0.50 25.43 156 TRP A C 1
ATOM 911 O O A TRP A 1 156 ? 21.028 39.947 122.843 0.50 26.01 156 TRP A O 1
ATOM 912 O O B TRP A 1 156 ? 21.004 40.028 122.896 0.50 26.04 156 TRP A O 1
ATOM 933 N N . ASN A 1 157 ? 22.986 40.944 122.354 1.00 26.32 157 ASN A N 1
ATOM 934 C CA . ASN A 1 157 ? 23.628 40.527 123.595 1.00 29.68 157 ASN A CA 1
ATOM 935 C C . ASN A 1 157 ? 23.047 41.194 124.837 1.00 32.58 157 ASN A C 1
ATOM 936 O O . ASN A 1 157 ? 23.169 40.661 125.940 1.00 32.90 157 ASN A O 1
ATOM 941 N N . LYS A 1 158 ? 22.417 42.351 124.665 1.00 34.64 158 LYS A N 1
ATOM 942 C CA . LYS A 1 158 ? 21.830 43.059 125.799 1.00 37.78 158 LYS A CA 1
ATOM 943 C C . LYS A 1 158 ? 20.540 42.414 126.293 1.00 39.48 158 LYS A C 1
ATOM 944 O O . LYS A 1 158 ? 20.119 42.650 127.425 1.00 39.65 158 LYS A O 1
ATOM 950 N N . GLN A 1 159 ? 19.914 41.602 125.448 1.00 41.45 159 GLN A N 1
ATOM 951 C CA . GLN A 1 159 ? 18.677 40.928 125.826 1.00 44.21 159 GLN A CA 1
ATOM 952 C C . GLN A 1 159 ? 18.861 40.105 127.095 1.00 46.63 159 GLN A C 1
ATOM 953 O O . GLN A 1 159 ? 18.147 40.295 128.080 1.00 47.86 159 GLN A O 1
ATOM 959 N N . GLU A 1 160 ? 19.823 39.188 127.061 1.00 50.07 160 GLU A N 1
ATOM 960 C CA . GLU A 1 160 ? 20.107 38.321 128.197 1.00 52.67 160 GLU A CA 1
ATOM 961 C C . GLU A 1 160 ? 20.413 39.114 129.464 1.00 53.54 160 GLU A C 1
ATOM 962 O O . GLU A 1 160 ? 20.286 38.599 130.575 1.00 54.46 160 GLU A O 1
ATOM 968 N N . ALA A 1 161 ? 20.815 40.369 129.292 1.00 53.87 161 ALA A N 1
ATOM 969 C CA . ALA A 1 161 ? 21.133 41.231 130.423 1.00 53.90 161 ALA A CA 1
ATOM 970 C C . ALA A 1 161 ? 19.871 41.912 130.942 1.00 53.61 161 ALA A C 1
ATOM 971 O O . ALA A 1 161 ? 19.901 42.604 131.960 1.00 53.93 161 ALA A O 1
ATOM 973 N N . GLY A 1 162 ? 18.763 41.710 130.236 1.00 52.60 162 GLY A N 1
ATOM 974 C CA . GLY A 1 162 ? 17.505 42.311 130.640 1.00 51.35 162 GLY A CA 1
ATOM 975 C C . GLY A 1 162 ? 17.012 43.359 129.659 1.00 50.62 162 GLY A C 1
ATOM 976 O O . GLY A 1 162 ? 15.947 43.948 129.852 1.00 50.85 162 GLY A O 1
ATOM 977 N N . GLY A 1 163 ? 17.787 43.594 128.604 1.00 48.47 163 GLY A N 1
ATOM 978 C CA . GLY A 1 163 ? 17.405 44.578 127.607 1.00 46.32 163 GLY A CA 1
ATOM 979 C C . GLY A 1 163 ? 16.139 44.192 126.868 1.00 44.52 163 GLY A C 1
ATOM 980 O O . GLY A 1 163 ? 15.651 43.070 127.002 1.00 43.89 163 GLY A O 1
ATOM 981 N N . ARG A 1 164 ? 15.600 45.120 126.085 1.00 42.99 164 ARG A N 1
ATOM 982 C CA . ARG A 1 164 ? 14.382 44.851 125.334 1.00 41.65 164 ARG A CA 1
ATOM 983 C C . ARG A 1 164 ? 14.619 43.834 124.223 1.00 39.45 164 ARG A C 1
ATOM 984 O O . ARG A 1 164 ? 15.745 43.663 123.751 1.00 38.33 164 ARG A O 1
ATOM 992 N N . LYS A 1 165 ? 13.550 43.159 123.816 1.00 36.45 165 LYS A N 1
ATOM 993 C CA . LYS A 1 165 ? 13.630 42.135 122.783 1.00 34.02 165 LYS A CA 1
ATOM 994 C C . LYS A 1 165 ? 13.427 42.666 121.369 1.00 30.85 165 LYS A C 1
ATOM 995 O O . LYS A 1 165 ? 13.165 41.898 120.445 1.00 29.83 165 LYS A O 1
ATOM 1001 N N . SER A 1 166 ? 13.552 43.976 121.199 1.00 29.49 166 SER A N 1
ATOM 1002 C CA . SER A 1 166 ? 13.388 44.582 119.883 1.00 28.43 166 SER A CA 1
ATOM 1003 C C . SER A 1 166 ? 14.189 45.871 119.793 1.00 27.44 166 SER A C 1
ATOM 1004 O O . SER A 1 166 ? 14.459 46.517 120.803 1.00 28.71 166 SER A O 1
ATOM 1007 N N . ILE A 1 167 ? 14.575 46.234 118.575 1.00 25.28 167 ILE A N 1
ATOM 1008 C CA . ILE A 1 167 ? 15.345 47.447 118.343 1.00 24.22 167 ILE A CA 1
ATOM 1009 C C . ILE A 1 167 ? 14.407 48.545 117.850 1.00 24.74 167 ILE A C 1
ATOM 1010 O O . ILE A 1 167 ? 13.730 48.379 116.838 1.00 23.02 167 ILE A O 1
ATOM 1015 N N . PRO A 1 168 ? 14.341 49.676 118.569 1.00 25.31 168 PRO A N 1
ATOM 1016 C CA . PRO A 1 168 ? 13.463 50.771 118.144 1.00 25.23 168 PRO A CA 1
ATOM 1017 C C . PRO A 1 168 ? 13.841 51.228 116.737 1.00 24.74 168 PRO A C 1
ATOM 1018 O O . PRO A 1 168 ? 15.019 51.390 116.430 1.00 24.51 168 PRO A O 1
ATOM 1022 N N . LYS A 1 169 ? 12.848 51.437 115.880 1.00 24.21 169 LYS A N 1
ATOM 1023 C CA . LYS A 1 169 ? 13.129 51.870 114.518 1.00 24.66 169 LYS A CA 1
ATOM 1024 C C . LYS A 1 169 ? 13.989 53.132 114.493 1.00 25.29 169 LYS A C 1
ATOM 1025 O O . LYS A 1 169 ? 14.798 53.327 113.587 1.00 22.87 169 LYS A O 1
ATOM 1031 N N . GLN A 1 170 ? 13.812 53.985 115.497 1.00 27.43 170 GLN A N 1
ATOM 1032 C CA . GLN A 1 170 ? 14.570 55.226 115.598 1.00 29.03 170 GLN A CA 1
ATOM 1033 C C . GLN A 1 170 ? 16.064 54.953 115.741 1.00 28.08 170 GLN A C 1
ATOM 1034 O O . GLN A 1 170 ? 16.891 55.693 115.212 1.00 25.92 170 GLN A O 1
ATOM 1040 N N . GLU A 1 171 ? 16.403 53.892 116.467 1.00 27.86 171 GLU A N 1
ATOM 1041 C CA . GLU A 1 171 ? 17.800 53.521 116.667 1.00 28.31 171 GLU A CA 1
ATOM 1042 C C . GLU A 1 171 ? 18.404 53.013 115.364 1.00 26.37 171 GLU A C 1
ATOM 1043 O O . GLU A 1 171 ? 19.569 53.275 115.063 1.00 24.43 171 GLU A O 1
ATOM 1049 N N . ILE A 1 172 ? 17.604 52.287 114.593 1.00 24.46 172 ILE A N 1
ATOM 1050 C CA . ILE A 1 172 ? 18.067 51.756 113.318 1.00 24.20 172 ILE A CA 1
ATOM 1051 C C . ILE A 1 172 ? 18.308 52.898 112.338 1.00 24.58 172 ILE A C 1
ATOM 1052 O O . ILE A 1 172 ? 19.278 52.882 111.585 1.00 25.16 172 ILE A O 1
ATOM 1057 N N . GLU A 1 173 ? 17.431 53.897 112.354 1.00 25.52 173 GLU A N 1
ATOM 1058 C CA . GLU A 1 173 ? 17.587 55.043 111.465 1.00 27.33 173 GLU A CA 1
ATOM 1059 C C . GLU A 1 173 ? 18.824 55.844 111.857 1.00 27.38 173 GLU A C 1
ATOM 1060 O O . GLU A 1 173 ? 19.523 56.388 111.004 1.00 27.17 173 GLU A O 1
ATOM 1066 N N . ARG A 1 174 ? 19.084 55.904 113.158 1.00 28.34 174 ARG A N 1
ATOM 1067 C CA . ARG A 1 174 ? 20.217 56.648 113.695 1.00 30.09 174 ARG A CA 1
ATOM 1068 C C . ARG A 1 174 ? 21.568 55.998 113.407 1.00 28.36 174 ARG A C 1
ATOM 1069 O O . ARG A 1 174 ? 22.496 56.656 112.936 1.00 28.19 174 ARG A O 1
ATOM 1077 N N . HIS A 1 175 ? 21.672 54.705 113.695 1.00 25.95 175 HIS A N 1
ATOM 1078 C CA . HIS A 1 175 ? 22.923 53.979 113.506 1.00 25.20 175 HIS A CA 1
ATOM 1079 C C . HIS A 1 175 ? 22.994 53.173 112.217 1.00 23.69 175 HIS A C 1
ATOM 1080 O O . HIS A 1 175 ? 24.059 52.674 111.854 1.00 23.54 175 HIS A O 1
ATOM 1087 N N . GLY A 1 176 ? 21.860 53.046 111.538 1.00 21.29 176 GLY A N 1
ATOM 1088 C CA . GLY A 1 176 ? 21.818 52.301 110.292 1.00 20.51 176 GLY A CA 1
ATOM 1089 C C . GLY A 1 176 ? 21.798 53.211 109.080 1.00 20.38 176 GLY A C 1
ATOM 1090 O O . GLY A 1 176 ? 22.022 54.418 109.192 1.00 21.34 176 GLY A O 1
ATOM 1091 N N . HIS A 1 177 ? 21.512 52.637 107.915 1.00 18.52 177 HIS A N 1
ATOM 1092 C CA . HIS A 1 177 ? 21.487 53.403 106.676 1.00 18.33 177 HIS A CA 1
ATOM 1093 C C . HIS A 1 177 ? 20.339 52.960 105.785 1.00 18.91 177 HIS A C 1
ATOM 1094 O O . HIS A 1 177 ? 20.163 51.769 105.536 1.00 17.05 177 HIS A O 1
ATOM 1101 N N A SER A 1 178 ? 19.549 53.916 105.310 0.50 18.26 178 SER A N 1
ATOM 1102 N N B SER A 1 178 ? 19.561 53.922 105.301 0.50 18.26 178 SER A N 1
ATOM 1103 C CA A SER A 1 178 ? 18.431 53.588 104.436 0.50 18.19 178 SER A CA 1
ATOM 1104 C CA B SER A 1 178 ? 18.440 53.615 104.422 0.50 18.19 178 SER A CA 1
ATOM 1105 C C A SER A 1 178 ? 18.975 53.055 103.115 0.50 17.06 178 SER A C 1
ATOM 1106 C C B SER A 1 178 ? 18.970 53.068 103.098 0.50 17.00 178 SER A C 1
ATOM 1107 O O A SER A 1 178 ? 19.983 53.545 102.606 0.50 18.24 178 SER A O 1
ATOM 1108 O O B SER A 1 178 ? 19.966 53.563 102.571 0.50 18.16 178 SER A O 1
ATOM 1113 N N . ILE A 1 179 ? 18.309 52.043 102.570 1.00 16.08 179 ILE A N 1
ATOM 1114 C CA . ILE A 1 179 ? 18.724 51.444 101.304 1.00 15.47 179 ILE A CA 1
ATOM 1115 C C . ILE A 1 179 ? 17.770 51.846 100.176 1.00 15.92 179 ILE A C 1
ATOM 1116 O O . ILE A 1 179 ? 16.559 51.656 100.280 1.00 16.57 179 ILE A O 1
ATOM 1121 N N A PRO A 1 180 ? 18.309 52.411 99.084 0.50 16.29 180 PRO A N 1
ATOM 1122 N N B PRO A 1 180 ? 18.312 52.402 99.082 0.50 16.11 180 PRO A N 1
ATOM 1123 C CA A PRO A 1 180 ? 17.481 52.832 97.948 0.50 17.04 180 PRO A CA 1
ATOM 1124 C CA B PRO A 1 180 ? 17.488 52.820 97.943 0.50 17.19 180 PRO A CA 1
ATOM 1125 C C A PRO A 1 180 ? 16.758 51.669 97.271 0.50 17.18 180 PRO A C 1
ATOM 1126 C C B PRO A 1 180 ? 16.745 51.651 97.303 0.50 17.51 180 PRO A C 1
ATOM 1127 O O A PRO A 1 180 ? 17.342 50.607 97.046 0.50 16.78 180 PRO A O 1
ATOM 1128 O O B PRO A 1 180 ? 17.302 50.565 97.134 0.50 18.40 180 PRO A O 1
ATOM 1135 N N . LEU A 1 181 ? 15.484 51.880 96.951 1.00 16.27 181 LEU A N 1
ATOM 1136 C CA . LEU A 1 181 ? 14.670 50.855 96.311 1.00 16.83 181 LEU A CA 1
ATOM 1137 C C . LEU A 1 181 ? 14.425 51.260 94.866 1.00 15.98 181 LEU A C 1
ATOM 1138 O O . LEU A 1 181 ? 14.396 52.449 94.546 1.00 18.61 181 LEU A O 1
ATOM 1143 N N . GLY A 1 182 ? 14.258 50.275 93.993 1.00 15.80 182 GLY A N 1
ATOM 1144 C CA . GLY A 1 182 ? 14.019 50.581 92.595 1.00 15.84 182 GLY A CA 1
ATOM 1145 C C . GLY A 1 182 ? 13.577 49.373 91.800 1.00 15.03 182 GLY A C 1
ATOM 1146 O O . GLY A 1 182 ? 13.288 48.313 92.353 1.00 15.39 182 GLY A O 1
ATOM 1147 N N . TYR A 1 183 ? 13.517 49.533 90.484 1.00 15.45 183 TYR A N 1
ATOM 1148 C CA . TYR A 1 183 ? 13.114 48.439 89.623 1.00 15.51 183 TYR A CA 1
ATOM 1149 C C . TYR A 1 183 ? 14.238 47.415 89.521 1.00 15.87 183 TYR A C 1
ATOM 1150 O O . TYR A 1 183 ? 14.014 46.221 89.685 1.00 16.08 183 TYR A O 1
ATOM 1159 N N . GLN A 1 184 ? 15.444 47.899 89.244 1.00 16.71 184 GLN A N 1
ATOM 1160 C CA . GLN A 1 184 ? 16.605 47.030 89.107 1.00 18.91 184 GLN A CA 1
ATOM 1161 C C . GLN A 1 184 ? 17.882 47.846 89.292 1.00 18.93 184 GLN A C 1
ATOM 1162 O O . GLN A 1 184 ? 18.190 48.722 88.482 1.00 20.80 184 GLN A O 1
ATOM 1168 N N . PRO A 1 185 ? 18.642 47.572 90.368 1.00 18.63 185 PRO A N 1
ATOM 1169 C CA . PRO A 1 185 ? 18.369 46.558 91.396 1.00 17.13 185 PRO A CA 1
ATOM 1170 C C . PRO A 1 185 ? 17.195 46.945 92.293 1.00 15.86 185 PRO A C 1
ATOM 1171 O O . PRO A 1 185 ? 16.945 48.128 92.521 1.00 17.08 185 PRO A O 1
ATOM 1175 N N . ARG A 1 186 ? 16.478 45.950 92.805 1.00 14.99 186 ARG A N 1
ATOM 1176 C CA . ARG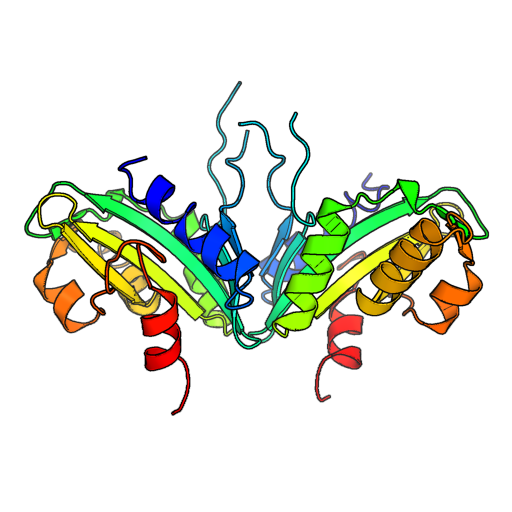 A 1 186 ? 15.339 46.232 93.678 1.00 15.39 186 ARG A CA 1
ATOM 1177 C C . ARG A 1 186 ? 15.765 46.843 95.008 1.00 16.37 186 ARG A C 1
ATOM 1178 O O . ARG A 1 186 ? 15.183 47.826 95.458 1.00 15.87 186 ARG A O 1
ATOM 1186 N N . ILE A 1 187 ? 16.780 46.251 95.631 1.00 15.60 187 ILE A N 1
ATOM 1187 C CA . ILE A 1 187 ? 17.299 46.718 96.917 1.00 16.95 187 ILE A CA 1
ATOM 1188 C C . ILE A 1 187 ? 18.785 46.987 96.697 1.00 16.22 187 ILE A C 1
ATOM 1189 O O . ILE A 1 187 ? 19.596 46.067 96.774 1.00 17.64 187 ILE A O 1
ATOM 1194 N N . ASP A 1 188 ? 19.138 48.242 96.436 1.00 15.85 188 ASP A N 1
ATOM 1195 C CA . ASP A 1 188 ? 20.527 48.603 96.137 1.00 16.46 188 ASP A CA 1
ATOM 1196 C C . ASP A 1 188 ? 21.416 48.751 97.365 1.00 15.52 188 ASP A C 1
ATOM 1197 O O . ASP A 1 188 ? 21.944 49.826 97.645 1.00 16.33 188 ASP A O 1
ATOM 1202 N N . TYR A 1 189 ? 21.598 47.655 98.090 1.00 14.69 189 TYR A N 1
ATOM 1203 C CA . TYR A 1 189 ? 22.410 47.696 99.295 1.00 13.59 189 TYR A CA 1
ATOM 1204 C C . TYR A 1 189 ? 23.897 47.852 99.012 1.00 15.00 189 TYR A C 1
ATOM 1205 O O . TYR A 1 189 ? 24.646 48.302 99.878 1.00 14.87 189 TYR A O 1
ATOM 1214 N N . ILE A 1 190 ? 24.332 47.493 97.807 1.00 15.33 190 ILE A N 1
ATOM 1215 C CA . ILE A 1 190 ? 25.744 47.635 97.472 1.00 17.12 190 ILE A CA 1
ATOM 1216 C C . ILE A 1 190 ? 26.117 49.112 97.377 1.00 18.34 190 ILE A C 1
ATOM 1217 O O . ILE A 1 190 ? 27.258 49.483 97.656 1.00 17.78 190 ILE A O 1
ATOM 1222 N N . SER A 1 191 ? 25.162 49.960 96.994 1.00 18.13 191 SER A N 1
ATOM 1223 C CA . SER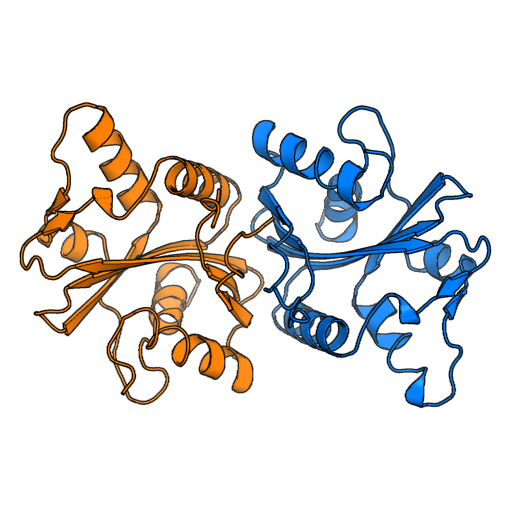 A 1 191 ? 25.441 51.392 96.907 1.00 19.86 191 SER A CA 1
ATOM 1224 C C . SER A 1 191 ? 25.736 51.912 98.311 1.00 18.45 191 SER A C 1
ATOM 1225 O O . SER A 1 191 ? 26.581 52.787 98.495 1.00 20.55 191 SER A O 1
ATOM 1228 N N . VAL A 1 192 ? 25.037 51.369 99.302 1.00 17.46 192 VAL A N 1
ATOM 1229 C CA . VAL A 1 192 ? 25.249 51.776 100.688 1.00 17.26 192 VAL A CA 1
ATOM 1230 C C . VAL A 1 192 ? 26.575 51.203 101.179 1.00 17.60 192 VAL A C 1
ATOM 1231 O O . VAL A 1 192 ? 27.367 51.894 101.817 1.00 18.53 192 VAL A O 1
ATOM 1235 N N . VAL A 1 193 ? 26.812 49.932 100.874 1.00 16.33 193 VAL A N 1
ATOM 1236 C CA . VAL A 1 193 ? 28.053 49.279 101.276 1.00 16.53 193 VAL A CA 1
ATOM 1237 C C . VAL A 1 193 ? 29.259 50.048 100.749 1.00 17.95 193 VAL A C 1
ATOM 1238 O O . VAL A 1 193 ? 30.223 50.289 101.478 1.00 17.41 193 VAL A O 1
ATOM 1242 N N . ASP A 1 194 ? 29.202 50.447 99.484 1.00 18.02 194 ASP A N 1
ATOM 1243 C CA . ASP A 1 194 ? 30.311 51.175 98.885 1.00 21.17 194 ASP A CA 1
ATOM 1244 C C . ASP A 1 194 ? 30.569 52.511 99.577 1.00 22.95 194 ASP A C 1
ATOM 1245 O O . ASP A 1 194 ? 31.720 52.897 99.792 1.00 24.10 194 ASP A O 1
ATOM 1250 N N . ASN A 1 195 ? 29.502 53.211 99.941 1.00 24.43 195 ASN A N 1
ATOM 1251 C CA . ASN A 1 195 ? 29.640 54.507 100.593 1.00 26.33 195 ASN A CA 1
ATOM 1252 C C . ASN A 1 195 ? 30.026 54.425 102.068 1.00 26.16 195 ASN A C 1
ATOM 1253 O O . ASN A 1 195 ? 30.694 55.317 102.593 1.00 27.05 195 ASN A O 1
ATOM 1258 N N . VAL A 1 196 ? 29.614 53.352 102.732 1.00 24.39 196 VAL A N 1
ATOM 1259 C CA . VAL A 1 196 ? 29.892 53.183 104.152 1.00 23.39 196 VAL A CA 1
ATOM 1260 C C . VAL A 1 196 ? 31.195 52.472 104.503 1.00 23.75 196 VAL A C 1
ATOM 1261 O O . VAL A 1 196 ? 31.877 52.858 105.453 1.00 24.34 196 VAL A O 1
ATOM 1265 N N . TYR A 1 197 ? 31.549 51.442 103.742 1.00 23.16 197 TYR A N 1
ATOM 1266 C CA . TYR A 1 197 ? 32.749 50.674 104.051 1.00 23.42 197 TYR A CA 1
ATOM 1267 C C . TYR A 1 197 ? 33.999 50.937 103.219 1.00 25.57 197 TYR A C 1
ATOM 1268 O O . TYR A 1 197 ? 35.032 50.307 103.445 1.00 25.80 197 TYR A O 1
ATOM 1277 N N . PHE A 1 198 ? 33.917 51.857 102.265 1.00 26.64 198 PHE A N 1
ATOM 1278 C CA . PHE A 1 198 ? 35.073 52.168 101.432 1.00 29.75 198 PHE A CA 1
ATOM 1279 C C . PHE A 1 198 ? 35.374 53.662 101.430 1.00 33.63 198 PHE A C 1
ATOM 1280 O O . PHE A 1 198 ? 34.467 54.488 101.526 1.00 33.81 198 PHE A O 1
ATOM 1288 N N . THR A 1 199 ? 36.655 54.002 101.327 1.00 38.53 199 THR A N 1
ATOM 1289 C CA . THR A 1 199 ? 37.078 55.399 101.310 1.00 43.40 199 THR A CA 1
ATOM 1290 C C . THR A 1 199 ? 36.833 56.007 99.934 1.00 45.52 199 THR A C 1
ATOM 1291 O O . THR A 1 199 ? 37.155 55.400 98.912 1.00 46.45 199 THR A O 1
ATOM 1295 N N . ARG A 1 200 ? 36.263 57.209 99.912 1.00 48.70 200 ARG A N 1
ATOM 1296 C CA . ARG A 1 200 ? 35.971 57.895 98.659 1.00 50.65 200 ARG A CA 1
ATOM 1297 C C . ARG A 1 200 ? 37.249 58.208 97.888 1.00 51.88 200 ARG A C 1
ATOM 1298 O O . ARG A 1 200 ? 38.344 57.952 98.432 1.00 53.28 200 ARG A O 1
ATOM 1301 N N . ARG B 1 29 ? 39.387 6.078 109.540 1.00 66.68 29 ARG B N 1
ATOM 1302 C CA . ARG B 1 29 ? 38.386 7.182 109.497 1.00 65.74 29 ARG B CA 1
ATOM 1303 C C . ARG B 1 29 ? 38.904 8.347 108.659 1.00 64.59 29 ARG B C 1
ATOM 1304 O O . ARG B 1 29 ? 40.087 8.397 108.317 1.00 65.44 29 ARG B O 1
ATOM 1306 N N . GLY B 1 30 ? 38.009 9.277 108.331 1.00 62.48 30 GLY B N 1
ATOM 1307 C CA . GLY B 1 30 ? 38.379 10.437 107.538 1.00 59.21 30 GLY B CA 1
ATOM 1308 C C . GLY B 1 30 ? 39.409 10.134 106.467 1.00 56.97 30 GLY B C 1
ATOM 1309 O O . GLY B 1 30 ? 40.592 10.430 106.635 1.00 57.51 30 GLY B O 1
ATOM 1310 N N . MET B 1 31 ? 38.962 9.547 105.363 1.00 53.50 31 MET B N 1
ATOM 1311 C CA . MET B 1 31 ? 39.861 9.198 104.269 1.00 49.32 31 MET B CA 1
ATOM 1312 C C . MET B 1 31 ? 39.727 10.167 103.097 1.00 44.02 31 MET B C 1
ATOM 1313 O O . MET B 1 31 ? 40.726 10.622 102.537 1.00 43.65 31 MET B O 1
ATOM 1318 N N . THR B 1 32 ? 38.488 10.487 102.742 1.00 35.56 32 THR B N 1
ATOM 1319 C CA . THR B 1 32 ? 38.218 11.376 101.619 1.00 28.13 32 THR B CA 1
ATOM 1320 C C . THR B 1 32 ? 38.713 12.802 101.809 1.00 23.75 32 THR B C 1
ATOM 1321 O O . THR B 1 32 ? 38.973 13.257 102.928 1.00 19.94 32 THR B O 1
ATOM 1325 N N . LEU B 1 33 ? 38.841 13.502 100.690 1.00 19.37 33 LEU B N 1
ATOM 1326 C CA . LEU B 1 33 ? 39.275 14.885 100.708 1.00 16.73 33 LEU B CA 1
ATOM 1327 C C . LEU B 1 33 ? 38.220 15.706 101.442 1.00 16.81 33 LEU B C 1
ATOM 1328 O O . LEU B 1 33 ? 38.552 16.613 102.207 1.00 14.46 33 LEU B O 1
ATOM 1333 N N . GLU B 1 34 ? 36.950 15.376 101.222 1.00 16.05 34 GLU B N 1
ATOM 1334 C CA . GLU B 1 34 ? 35.859 16.093 101.870 1.00 17.51 34 GLU B CA 1
ATOM 1335 C C . GLU B 1 34 ? 35.939 15.955 103.388 1.00 17.22 34 GLU B C 1
ATOM 1336 O O . GLU B 1 34 ? 35.744 16.928 104.116 1.00 16.72 34 GLU B O 1
ATOM 1342 N N . ASP B 1 35 ? 36.223 14.745 103.863 1.00 17.13 35 ASP B N 1
ATOM 1343 C CA . ASP B 1 35 ? 36.341 14.515 105.300 1.00 18.75 35 ASP B CA 1
ATOM 1344 C C . ASP B 1 35 ? 37.513 15.315 105.853 1.00 17.15 35 ASP B C 1
ATOM 1345 O O . ASP B 1 35 ? 37.404 15.955 106.906 1.00 16.72 35 ASP B O 1
ATOM 1350 N N . ASP B 1 36 ? 38.636 15.279 105.142 1.00 15.11 36 ASP B N 1
ATOM 1351 C CA . ASP B 1 36 ? 39.820 16.006 105.576 1.00 13.66 36 ASP B CA 1
ATOM 1352 C C . ASP B 1 36 ? 39.570 17.506 105.628 1.00 13.61 36 ASP B C 1
ATOM 1353 O O . ASP B 1 36 ? 40.076 18.186 106.523 1.00 13.46 36 ASP B O 1
ATOM 1358 N N . LEU B 1 37 ? 38.807 18.027 104.668 1.00 13.27 37 LEU B N 1
ATOM 1359 C CA . LEU B 1 37 ? 38.512 19.458 104.648 1.00 13.14 37 LEU B CA 1
ATOM 1360 C C . LEU B 1 37 ? 37.549 19.844 105.764 1.00 13.95 37 LEU B C 1
ATOM 1361 O O . LEU B 1 37 ? 37.624 20.951 106.304 1.00 13.35 37 LEU B O 1
ATOM 1366 N N A ASN B 1 38 ? 36.645 18.935 106.110 0.50 14.43 38 ASN B N 1
ATOM 1367 N N B ASN B 1 38 ? 36.638 18.941 106.108 0.50 14.47 38 ASN B N 1
ATOM 1368 C CA A ASN B 1 38 ? 35.701 19.208 107.185 0.50 15.52 38 ASN B CA 1
ATOM 1369 C CA B ASN B 1 38 ? 35.697 19.214 107.189 0.50 15.62 38 ASN B CA 1
ATOM 1370 C C A ASN B 1 38 ? 36.494 19.382 108.478 0.50 15.50 38 ASN B C 1
ATOM 1371 C C B ASN B 1 38 ? 36.481 19.372 108.489 0.50 15.57 38 ASN B C 1
ATOM 1372 O O A ASN B 1 38 ? 36.289 20.340 109.226 0.50 15.67 38 ASN B O 1
ATOM 1373 O O B ASN B 1 38 ? 36.259 20.313 109.253 0.50 15.86 38 ASN B O 1
ATOM 1382 N N . ALA B 1 39 ? 37.410 18.453 108.728 1.00 15.42 39 ALA B N 1
ATOM 1383 C CA . ALA B 1 39 ? 38.236 18.494 109.928 1.00 14.00 39 ALA B CA 1
ATOM 1384 C C . ALA B 1 39 ? 39.115 19.736 109.913 1.00 13.58 39 ALA B C 1
ATOM 1385 O O . ALA B 1 39 ? 39.306 20.390 110.936 1.00 14.20 39 ALA B O 1
ATOM 1387 N N . THR B 1 40 ? 39.638 20.067 108.738 1.00 12.25 40 THR B N 1
ATOM 1388 C CA . THR B 1 40 ? 40.509 21.224 108.590 1.00 11.40 40 THR B CA 1
ATOM 1389 C C . THR B 1 40 ? 39.773 22.539 108.826 1.00 11.95 40 THR B C 1
ATOM 1390 O O . THR B 1 40 ? 40.250 23.400 109.569 1.00 11.48 40 THR B O 1
ATOM 1394 N N . ASN B 1 41 ? 38.613 22.697 108.196 1.00 12.42 41 ASN B N 1
ATOM 1395 C CA . ASN B 1 41 ? 37.845 23.925 108.359 1.00 12.48 41 ASN B CA 1
ATOM 1396 C C . ASN B 1 41 ? 37.341 24.100 109.784 1.00 12.85 41 ASN B C 1
ATOM 1397 O O . ASN B 1 41 ? 37.288 25.217 110.284 1.00 13.39 41 ASN B O 1
ATOM 1402 N N . GLU B 1 42 ? 36.979 22.998 110.436 1.00 12.96 42 GLU B N 1
ATOM 1403 C CA . GLU B 1 42 ? 36.512 23.067 111.820 1.00 13.94 42 GLU B CA 1
ATOM 1404 C C . GLU B 1 42 ? 37.667 23.568 112.685 1.00 13.76 42 GLU B C 1
ATOM 1405 O O . GLU B 1 42 ? 37.480 24.415 113.557 1.00 13.55 42 GLU B O 1
ATOM 1411 N N . TYR B 1 43 ? 38.864 23.043 112.434 1.00 12.30 43 TYR B N 1
ATOM 1412 C CA . TYR B 1 43 ? 40.055 23.454 113.167 1.00 12.40 43 TYR B CA 1
ATOM 1413 C C . TYR B 1 43 ? 40.326 24.948 112.972 1.00 12.77 43 TYR B C 1
ATOM 1414 O O . TYR B 1 43 ? 40.534 25.683 113.935 1.00 12.50 43 TYR B O 1
ATOM 1423 N N . TYR B 1 44 ? 40.319 25.403 111.722 1.00 11.10 44 TYR B N 1
ATOM 1424 C CA . TYR B 1 44 ? 40.573 26.812 111.452 1.00 10.25 44 TYR B CA 1
ATOM 1425 C C . TYR B 1 44 ? 39.573 27.708 112.186 1.00 11.37 44 TYR B C 1
ATOM 1426 O O . TYR B 1 44 ? 39.945 28.764 112.703 1.00 12.06 44 TYR B O 1
ATOM 1435 N N . ARG B 1 45 ? 38.312 27.287 112.235 1.00 12.81 45 ARG B N 1
ATOM 1436 C CA . ARG B 1 45 ? 37.283 28.070 112.921 1.00 14.56 45 ARG B CA 1
ATOM 1437 C C . ARG B 1 45 ? 37.490 28.062 114.433 1.00 16.05 45 ARG B C 1
ATOM 1438 O O . ARG B 1 45 ? 37.549 29.114 115.070 1.00 17.11 45 ARG B O 1
ATOM 1446 N N . GLU B 1 46 ? 37.607 26.869 115.002 1.00 15.97 46 GLU B N 1
ATOM 1447 C CA . GLU B 1 46 ? 37.777 26.737 116.444 1.00 17.18 46 GLU B CA 1
ATOM 1448 C C . GLU B 1 46 ? 39.031 27.390 117.001 1.00 17.29 46 GLU B C 1
ATOM 1449 O O . GLU B 1 46 ? 39.024 27.869 118.140 1.00 17.17 46 GLU B O 1
ATOM 1455 N N . ARG B 1 47 ? 40.101 27.425 116.215 1.00 14.72 47 ARG B N 1
ATOM 1456 C CA . ARG B 1 47 ? 41.344 28.025 116.684 1.00 15.37 47 ARG B CA 1
ATOM 1457 C C . ARG B 1 47 ? 41.487 29.500 116.295 1.00 14.45 47 ARG B C 1
ATOM 1458 O O . ARG B 1 47 ? 42.538 30.105 116.511 1.00 16.47 47 ARG B O 1
ATOM 1466 N N . GLY B 1 48 ? 40.432 30.069 115.710 1.00 13.10 48 GLY B N 1
ATOM 1467 C CA . GLY B 1 48 ? 40.447 31.478 115.338 1.00 13.59 48 GLY B CA 1
ATOM 1468 C C . GLY B 1 48 ? 41.358 31.893 114.198 1.00 13.22 48 GLY B C 1
ATOM 1469 O O . GLY B 1 48 ? 41.879 33.007 114.186 1.00 13.06 48 GLY B O 1
ATOM 1470 N N . ILE B 1 49 ? 41.531 31.008 113.223 1.00 11.49 49 ILE B N 1
ATOM 1471 C CA . ILE B 1 49 ? 42.394 31.280 112.077 1.00 11.95 49 ILE B CA 1
ATOM 1472 C C . ILE B 1 49 ? 41.635 31.771 110.838 1.00 11.65 49 ILE B C 1
ATOM 1473 O O . ILE B 1 49 ? 42.082 32.695 110.151 1.00 12.04 49 ILE B O 1
ATOM 1478 N N . ALA B 1 50 ? 40.492 31.153 110.555 1.00 10.75 50 ALA B N 1
ATOM 1479 C CA . ALA B 1 50 ? 39.685 31.531 109.398 1.00 10.06 50 ALA B CA 1
ATOM 1480 C C . ALA B 1 50 ? 38.273 31.004 109.591 1.00 11.87 50 ALA B C 1
ATOM 1481 O O . ALA B 1 50 ? 38.060 30.064 110.351 1.00 13.50 50 ALA B O 1
ATOM 1483 N N . VAL B 1 51 ? 37.303 31.613 108.913 1.00 10.64 51 VAL B N 1
ATOM 1484 C CA . VAL B 1 51 ? 35.922 31.167 109.038 1.00 10.89 51 VAL B CA 1
ATOM 1485 C C . VAL B 1 51 ? 35.458 30.740 107.659 1.00 10.64 51 VAL B C 1
ATOM 1486 O O . VAL B 1 51 ? 34.941 31.539 106.875 1.00 10.90 51 VAL B O 1
ATOM 1490 N N . ILE B 1 52 ? 35.664 29.459 107.378 1.00 10.51 52 ILE B N 1
ATOM 1491 C CA . ILE B 1 52 ? 35.323 28.867 106.095 1.00 10.92 52 ILE B CA 1
ATOM 1492 C C . ILE B 1 52 ? 34.392 27.685 106.322 1.00 11.22 52 ILE B C 1
ATOM 1493 O O . ILE B 1 52 ? 34.594 26.884 107.243 1.00 11.76 52 ILE B O 1
ATOM 1498 N N . HIS B 1 53 ? 33.358 27.599 105.491 1.00 10.75 53 HIS B N 1
ATOM 1499 C CA . HIS B 1 53 ? 32.359 26.539 105.594 1.00 11.45 53 HIS B CA 1
ATOM 1500 C C . HIS B 1 53 ? 32.032 25.913 104.249 1.00 11.62 53 HIS B C 1
ATOM 1501 O O . HIS B 1 53 ? 32.169 26.549 103.206 1.00 12.15 53 HIS B O 1
ATOM 1508 N N . LYS B 1 54 ? 31.572 24.667 104.288 1.00 12.24 54 LYS B N 1
ATOM 1509 C CA . LYS B 1 54 ? 31.136 23.993 103.076 1.00 14.30 54 LYS B CA 1
ATOM 1510 C C . LYS B 1 54 ? 29.658 24.366 103.005 1.00 16.36 54 LYS B C 1
ATOM 1511 O O . LYS B 1 54 ? 28.926 24.213 103.989 1.00 18.90 54 LYS B O 1
ATOM 1517 N N . LYS B 1 55 ? 29.221 24.870 101.860 1.00 17.49 55 LYS B N 1
ATOM 1518 C CA . LYS B 1 55 ? 27.829 25.271 101.699 1.00 21.74 55 LYS B CA 1
ATOM 1519 C C . LYS B 1 55 ? 26.891 24.079 101.774 1.00 23.83 55 LYS B C 1
ATOM 1520 O O . LYS B 1 55 ? 27.234 22.982 101.336 1.00 23.06 55 LYS B O 1
ATOM 1526 N N . PRO B 1 56 ? 25.694 24.274 102.352 1.00 27.20 56 PRO B N 1
ATOM 1527 C CA . PRO B 1 56 ? 24.737 23.169 102.449 1.00 30.00 56 PRO B CA 1
ATOM 1528 C C . PRO B 1 56 ? 24.366 22.716 101.039 1.00 33.09 56 PRO B C 1
ATOM 1529 O O . PRO B 1 56 ? 24.369 23.520 100.105 1.00 32.72 56 PRO B O 1
ATOM 1533 N N . THR B 1 57 ? 24.056 21.434 100.887 1.00 36.88 57 THR B N 1
ATOM 1534 C CA . THR B 1 57 ? 23.680 20.891 99.586 1.00 40.69 57 THR B CA 1
ATOM 1535 C C . THR B 1 57 ? 22.309 21.428 99.175 1.00 42.55 57 THR B C 1
ATOM 1536 O O . THR B 1 57 ? 21.360 21.394 99.958 1.00 43.39 57 THR B O 1
ATOM 1540 N N A PRO B 1 58 ? 22.193 21.941 97.940 0.50 44.17 58 PRO B N 1
ATOM 1541 N N B 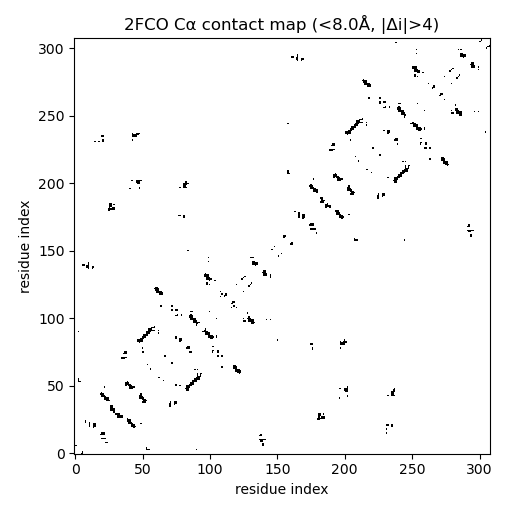PRO B 1 58 ? 22.191 21.927 97.934 0.50 44.15 58 PRO B N 1
ATOM 1542 C CA A PRO B 1 58 ? 20.926 22.485 97.442 0.50 45.66 58 PRO B CA 1
ATOM 1543 C CA B PRO B 1 58 ? 20.931 22.471 97.416 0.50 45.62 58 PRO B CA 1
ATOM 1544 C C A PRO B 1 58 ? 19.825 21.433 97.330 0.50 46.51 58 PRO B C 1
ATOM 1545 C C B PRO B 1 58 ? 19.824 21.421 97.334 0.50 46.48 58 PRO B C 1
ATOM 1546 O O A PRO B 1 58 ? 19.965 20.444 96.611 0.50 46.60 58 PRO B O 1
ATOM 1547 O O B PRO B 1 58 ? 19.961 20.417 96.635 0.50 46.48 58 PRO B O 1
ATOM 1554 N N . VAL B 1 59 ? 18.731 21.658 98.051 1.00 47.20 59 VAL B N 1
ATOM 1555 C CA . VAL B 1 59 ? 17.599 20.737 98.047 1.00 50.11 59 VAL B CA 1
ATOM 1556 C C . VAL B 1 59 ? 16.402 21.403 97.379 1.00 51.76 59 VAL B C 1
ATOM 1557 O O . VAL B 1 59 ? 15.855 20.888 96.403 1.00 52.59 59 VAL B O 1
ATOM 1559 N N . GLN B 1 60 ? 16.003 22.554 97.911 1.00 53.63 60 GLN B N 1
ATOM 1560 C CA . GLN B 1 60 ? 14.875 23.303 97.369 1.00 56.03 60 GLN B CA 1
ATOM 1561 C C . GLN B 1 60 ? 15.158 24.802 97.420 1.00 57.02 60 GLN B C 1
ATOM 1562 O O . GLN B 1 60 ? 15.216 25.427 96.340 1.00 57.82 60 GLN B O 1
ATOM 1564 N N . PHE B 1 79 ? 17.807 16.180 94.904 1.00 58.88 79 PHE B N 1
ATOM 1565 C CA . PHE B 1 79 ? 19.101 16.914 94.983 1.00 59.05 79 PHE B CA 1
ATOM 1566 C C . PHE B 1 79 ? 19.356 17.728 93.719 1.00 58.46 79 PHE B C 1
ATOM 1567 O O . PHE B 1 79 ? 19.541 17.171 92.637 1.00 58.35 79 PHE B O 1
ATOM 1575 N N . ARG B 1 80 ? 19.365 19.050 93.865 1.00 57.01 80 ARG B N 1
ATOM 1576 C CA . ARG B 1 80 ? 19.602 19.944 92.739 1.00 55.72 80 ARG B CA 1
ATOM 1577 C C . ARG B 1 80 ? 21.094 20.247 92.625 1.00 53.83 80 ARG B C 1
ATOM 1578 O O . ARG B 1 80 ? 21.837 20.110 93.596 1.00 53.20 80 ARG B O 1
ATOM 1586 N N . GLN B 1 81 ? 21.529 20.650 91.436 1.00 50.78 81 GLN B N 1
ATOM 1587 C CA . GLN B 1 81 ? 22.934 20.967 91.207 1.00 47.36 81 GLN B CA 1
ATOM 1588 C C . GLN B 1 81 ? 23.238 22.417 91.573 1.00 44.18 81 GLN B C 1
ATOM 1589 O O . GLN B 1 81 ? 22.561 23.338 91.117 1.00 43.46 81 GLN B O 1
ATOM 1595 N N . ALA B 1 82 ? 24.260 22.610 92.402 1.00 40.74 82 ALA B N 1
ATOM 1596 C CA . ALA B 1 82 ? 24.656 23.942 92.844 1.00 36.89 82 ALA B CA 1
ATOM 1597 C C . ALA B 1 82 ? 25.167 24.796 91.689 1.00 34.78 82 ALA B C 1
ATOM 1598 O O . ALA B 1 82 ? 25.725 24.280 90.721 1.00 34.43 82 ALA B O 1
ATOM 1600 N N . SER B 1 83 ? 24.973 26.106 91.802 1.00 31.25 83 SER B N 1
ATOM 1601 C CA . SER B 1 83 ? 25.411 27.040 90.772 1.00 29.49 83 SER B CA 1
ATOM 1602 C C . SER B 1 83 ? 26.708 27.731 91.180 1.00 26.78 83 SER B C 1
ATOM 1603 O O . SER B 1 83 ? 27.196 28.621 90.482 1.00 27.42 83 SER B O 1
ATOM 1606 N N . THR B 1 84 ? 27.258 27.324 92.320 1.00 22.06 84 THR B N 1
ATOM 1607 C CA . THR B 1 84 ? 28.507 27.896 92.809 1.00 20.09 84 THR B CA 1
ATOM 1608 C C . THR B 1 84 ? 29.393 26.765 93.299 1.00 17.16 84 THR B C 1
ATOM 1609 O O . THR B 1 84 ? 28.991 25.602 93.293 1.00 17.90 84 THR B O 1
ATOM 1613 N N . THR B 1 85 ? 30.602 27.121 93.718 1.00 15.21 85 THR B N 1
ATOM 1614 C CA . THR B 1 85 ? 31.548 26.158 94.269 1.00 14.12 85 THR B CA 1
ATOM 1615 C C . THR B 1 85 ? 31.053 25.816 95.674 1.00 15.33 85 THR B C 1
ATOM 1616 O O . THR B 1 85 ? 30.223 26.535 96.233 1.00 16.53 85 THR B O 1
ATOM 1620 N N . ASP B 1 86 ? 31.577 24.743 96.256 1.00 14.16 86 ASP B N 1
ATOM 1621 C CA . ASP B 1 86 ? 31.125 24.289 97.574 1.00 14.92 86 ASP B CA 1
ATOM 1622 C C . ASP B 1 86 ? 31.672 24.965 98.827 1.00 14.19 86 ASP B C 1
ATOM 1623 O O . ASP B 1 86 ? 31.024 24.933 99.870 1.00 15.31 86 ASP B O 1
ATOM 1628 N N . TYR B 1 87 ? 32.849 25.570 98.749 1.00 11.37 87 TYR B N 1
ATOM 1629 C CA . TYR B 1 87 ? 33.422 26.182 99.941 1.00 11.18 87 TYR B CA 1
ATOM 1630 C C . TYR B 1 87 ? 33.701 27.667 99.826 1.00 10.65 87 TYR B C 1
ATOM 1631 O O . TYR B 1 87 ? 34.150 28.143 98.793 1.00 11.34 87 TYR B O 1
ATOM 1640 N N . ASN B 1 88 ? 33.435 28.399 100.902 1.00 11.64 88 ASN B N 1
ATOM 1641 C CA . ASN B 1 88 ? 33.769 29.811 100.924 1.00 10.86 88 ASN B CA 1
ATOM 1642 C C . ASN B 1 88 ? 33.788 30.343 102.347 1.00 11.11 88 ASN B C 1
ATOM 1643 O O . ASN B 1 88 ? 33.330 29.686 103.284 1.00 11.83 88 ASN B O 1
ATOM 1648 N N . GLY B 1 89 ? 34.372 31.517 102.512 1.00 9.88 89 GLY B N 1
ATOM 1649 C CA . GLY B 1 89 ? 34.456 32.095 103.835 1.00 9.99 89 GLY B CA 1
ATOM 1650 C C . GLY B 1 89 ? 35.381 33.285 103.842 1.00 10.02 89 GLY B C 1
ATOM 1651 O O . GLY B 1 89 ? 35.707 33.844 102.789 1.00 10.12 89 GLY B O 1
ATOM 1652 N N . VAL B 1 90 ? 35.826 33.661 105.036 1.00 10.18 90 VAL B N 1
ATOM 1653 C CA . VAL B 1 90 ? 36.683 34.820 105.190 1.00 10.61 90 VAL B CA 1
ATOM 1654 C C . VAL B 1 90 ? 38.026 34.524 105.856 1.00 10.05 90 VAL B C 1
ATOM 1655 O O . VAL B 1 90 ? 38.128 33.694 106.763 1.00 10.49 90 VAL B O 1
ATOM 1659 N N . TYR B 1 91 ? 39.060 35.200 105.369 1.00 10.13 91 TYR B N 1
ATOM 1660 C CA . TYR B 1 91 ? 40.402 35.072 105.917 1.00 11.05 91 TYR B CA 1
ATOM 1661 C C . TYR B 1 91 ? 41.101 36.403 105.670 1.00 11.99 91 TYR B C 1
ATOM 1662 O O . TYR B 1 91 ? 41.208 36.847 104.530 1.00 11.71 91 TYR B O 1
ATOM 1671 N N . ARG B 1 92 ? 41.562 37.039 106.745 1.00 12.30 92 ARG B N 1
ATOM 1672 C CA . ARG B 1 92 ? 42.242 38.329 106.650 1.00 13.96 92 ARG B CA 1
ATOM 1673 C C . ARG B 1 92 ? 41.440 39.341 105.827 1.00 13.68 92 ARG B C 1
ATOM 1674 O O . ARG B 1 92 ? 41.991 40.068 104.995 1.00 16.14 92 ARG B O 1
ATOM 1682 N N . GLY B 1 93 ? 40.131 39.365 106.072 1.00 15.19 93 GLY B N 1
ATOM 1683 C CA . GLY B 1 93 ? 39.234 40.292 105.399 1.00 16.15 93 GLY B CA 1
ATOM 1684 C C . GLY B 1 93 ? 38.899 39.971 103.957 1.00 16.39 93 GLY B C 1
ATOM 1685 O O . GLY B 1 93 ? 38.028 40.612 103.357 1.00 17.36 93 GLY B O 1
ATOM 1686 N N . LYS B 1 94 ? 39.576 38.976 103.396 1.00 14.10 94 LYS B N 1
ATOM 1687 C CA . LYS B 1 94 ? 39.342 38.602 102.006 1.00 13.93 94 LYS B CA 1
ATOM 1688 C C . LYS B 1 94 ? 38.335 37.470 101.878 1.00 12.01 94 LYS B C 1
ATOM 1689 O O . LYS B 1 94 ? 38.119 36.698 102.815 1.00 12.58 94 LYS B O 1
ATOM 1695 N N . TYR B 1 95 ? 37.723 37.388 100.704 1.00 12.00 95 TYR B N 1
ATOM 1696 C CA . TYR B 1 95 ? 36.751 36.350 100.395 1.00 11.65 95 TYR B CA 1
ATOM 1697 C C . TYR B 1 95 ? 37.519 35.158 99.826 1.00 12.28 95 TYR B C 1
ATOM 1698 O O . TYR B 1 95 ? 38.227 35.299 98.829 1.00 12.69 95 TYR B O 1
ATOM 1707 N N . ILE B 1 96 ? 37.391 34.003 100.472 1.00 10.66 96 ILE B N 1
ATOM 1708 C CA . ILE B 1 96 ? 38.048 32.769 100.033 1.00 12.14 96 ILE B CA 1
ATOM 1709 C C . ILE B 1 96 ? 36.963 31.886 99.428 1.00 12.25 96 ILE B C 1
ATOM 1710 O O . ILE B 1 96 ? 35.882 31.750 99.997 1.00 11.59 96 ILE B O 1
ATOM 1715 N N . ASP B 1 97 ? 37.253 31.273 98.286 1.00 10.19 97 ASP B N 1
ATOM 1716 C CA . ASP B 1 97 ? 36.266 30.442 97.609 1.00 11.74 97 ASP B CA 1
ATOM 1717 C C . ASP B 1 97 ? 36.983 29.304 96.895 1.00 12.48 97 ASP B C 1
ATOM 1718 O O . ASP B 1 97 ? 37.955 29.539 96.180 1.00 11.92 97 ASP B O 1
ATOM 1723 N N . PHE B 1 98 ? 36.537 28.070 97.106 1.00 10.49 98 PHE B N 1
ATOM 1724 C CA . PHE B 1 98 ? 37.182 26.962 96.419 1.00 10.51 98 PHE B CA 1
ATOM 1725 C C . PHE B 1 98 ? 36.319 25.730 96.228 1.00 12.22 98 PHE B C 1
ATOM 1726 O O . PHE B 1 98 ? 35.274 25.567 96.861 1.00 11.16 98 PHE B O 1
ATOM 1734 N N . GLU B 1 99 ? 36.754 24.881 95.304 1.00 12.62 99 GLU B N 1
ATOM 1735 C CA . GLU B 1 99 ? 36.083 23.622 95.048 1.00 12.73 99 GLU B CA 1
ATOM 1736 C C . GLU B 1 99 ? 37.153 22.578 95.327 1.00 13.05 99 GLU B C 1
ATOM 1737 O O . GLU B 1 99 ? 38.337 22.835 95.115 1.00 15.67 99 GLU B O 1
ATOM 1743 N N . ALA B 1 100 ? 36.747 21.415 95.817 1.00 11.96 100 ALA B N 1
ATOM 1744 C CA . ALA B 1 100 ? 37.701 20.361 96.140 1.00 11.85 100 ALA B CA 1
ATOM 1745 C C . ALA B 1 100 ? 37.295 19.068 95.466 1.00 13.48 100 ALA B C 1
ATOM 1746 O O . ALA B 1 100 ? 36.163 18.608 95.616 1.00 15.84 100 ALA B O 1
ATOM 1748 N N . LYS B 1 101 ? 38.223 18.484 94.720 1.00 11.58 101 LYS B N 1
ATOM 1749 C CA . LYS B 1 101 ? 37.947 17.234 94.018 1.00 12.26 101 LYS B CA 1
ATOM 1750 C C . LYS B 1 101 ? 39.147 16.305 94.081 1.00 11.95 101 LYS B C 1
ATOM 1751 O O . LYS B 1 101 ? 40.282 16.753 94.212 1.00 11.52 101 LYS B O 1
ATOM 1757 N N . GLU B 1 102 ? 38.892 15.003 93.998 1.00 13.66 102 GLU B N 1
ATOM 1758 C CA . GLU B 1 102 ? 39.973 14.029 94.025 1.00 14.01 102 GLU B CA 1
ATOM 1759 C C . GLU B 1 102 ? 39.785 13.002 92.920 1.00 14.40 102 GLU B C 1
ATOM 1760 O O . GLU B 1 102 ? 38.681 12.820 92.411 1.00 16.06 102 GLU B O 1
ATOM 1766 N N . THR B 1 103 ? 40.879 12.345 92.557 1.00 14.29 103 THR B N 1
ATOM 1767 C CA . THR B 1 103 ? 40.862 11.346 91.495 1.00 15.36 103 THR B CA 1
ATOM 1768 C C . THR B 1 103 ? 41.821 10.204 91.799 1.00 16.29 103 THR B C 1
ATOM 1769 O O . THR B 1 103 ? 42.799 10.378 92.524 1.00 16.85 103 THR B O 1
ATOM 1773 N N . LYS B 1 104 ? 41.537 9.037 91.229 1.00 18.86 104 LYS B N 1
ATOM 1774 C CA . LYS B 1 104 ? 42.398 7.877 91.403 1.00 20.74 104 LYS B CA 1
ATOM 1775 C C . LYS B 1 104 ? 43.412 7.855 90.260 1.00 19.50 104 LYS B C 1
ATOM 1776 O O . LYS B 1 104 ? 44.355 7.068 90.268 1.00 21.12 104 LYS B O 1
ATOM 1782 N N . ASN B 1 105 ? 43.209 8.733 89.280 1.00 18.39 105 ASN B N 1
ATOM 1783 C CA . ASN B 1 105 ? 44.111 8.839 88.135 1.00 18.83 105 ASN B CA 1
ATOM 1784 C C . ASN B 1 105 ? 45.468 9.266 88.690 1.00 19.98 105 ASN B C 1
ATOM 1785 O O . ASN B 1 105 ? 45.534 10.097 89.597 1.00 20.16 105 ASN B O 1
ATOM 1790 N N . LYS B 1 106 ? 46.551 8.710 88.157 1.00 18.96 106 LYS B N 1
ATOM 1791 C CA . LYS B 1 106 ? 47.872 9.065 88.658 1.00 20.67 106 LYS B CA 1
ATOM 1792 C C . LYS B 1 106 ? 48.667 10.040 87.797 1.00 20.64 106 LYS B C 1
ATOM 1793 O O . LYS B 1 106 ? 49.715 10.523 88.225 1.00 22.25 106 LYS B O 1
ATOM 1799 N N . THR B 1 107 ? 48.179 10.346 86.599 1.00 19.35 107 THR B N 1
ATOM 1800 C CA . THR B 1 107 ? 48.921 11.243 85.719 1.00 18.79 107 THR B CA 1
ATOM 1801 C C . THR B 1 107 ? 48.173 12.459 85.186 1.00 16.12 107 THR B C 1
ATOM 1802 O O . THR B 1 107 ? 48.770 13.301 84.520 1.00 15.59 107 THR B O 1
ATOM 1806 N N . ALA B 1 108 ? 46.878 12.553 85.468 1.00 15.13 108 ALA B N 1
ATOM 1807 C CA . ALA B 1 108 ? 46.086 13.688 84.999 1.00 14.25 108 ALA B CA 1
ATOM 1808 C C . ALA B 1 108 ? 44.836 13.852 85.842 1.00 15.17 108 ALA B C 1
ATOM 1809 O O . ALA B 1 108 ? 44.347 12.889 86.426 1.00 15.99 108 ALA B O 1
ATOM 1811 N N . PHE B 1 109 ? 44.316 15.073 85.906 1.00 13.98 109 PHE B N 1
ATOM 1812 C CA . PHE B 1 109 ? 43.108 15.312 86.676 1.00 13.33 109 PHE B CA 1
ATOM 1813 C C . PHE B 1 109 ? 41.926 15.545 85.734 1.00 14.11 109 PHE B C 1
ATOM 1814 O O . PHE B 1 109 ? 41.883 16.542 85.008 1.00 13.17 109 PHE B O 1
ATOM 1822 N N . PRO B 1 110 ? 40.945 14.624 85.737 1.00 14.69 110 PRO B N 1
ATOM 1823 C CA . PRO B 1 110 ? 39.759 14.727 84.875 1.00 15.01 110 PRO B CA 1
ATOM 1824 C C . PRO B 1 110 ? 38.926 15.981 85.112 1.00 15.21 110 PRO B C 1
ATOM 1825 O O . PRO B 1 110 ? 38.595 16.315 86.248 1.00 15.90 110 PRO B O 1
ATOM 1829 N N . LEU B 1 111 ? 38.578 16.671 84.032 1.00 13.47 111 LEU B N 1
ATOM 1830 C CA . LEU B 1 111 ? 37.782 17.884 84.144 1.00 14.28 111 LEU B CA 1
ATOM 1831 C C . LEU B 1 111 ? 36.291 17.598 84.324 1.00 16.71 111 LEU B C 1
ATOM 1832 O O . LEU B 1 111 ? 35.518 18.502 84.634 1.00 16.90 111 LEU B O 1
ATOM 1837 N N . LYS B 1 112 ? 35.891 16.342 84.148 1.00 17.85 112 LYS B N 1
ATOM 1838 C CA . LYS B 1 112 ? 34.488 15.971 84.311 1.00 20.48 112 LYS B CA 1
ATOM 1839 C C . LYS B 1 112 ? 34.064 16.147 85.770 1.00 21.53 112 LYS B C 1
ATOM 1840 O O . LYS B 1 112 ? 32.876 16.115 86.091 1.00 23.00 112 LYS B O 1
ATOM 1846 N N . ASN B 1 113 ? 35.048 16.329 86.646 1.00 21.02 113 ASN B N 1
ATOM 1847 C CA . ASN B 1 113 ? 34.795 16.527 88.070 1.00 22.83 113 ASN B CA 1
ATOM 1848 C C . ASN B 1 113 ? 34.206 17.911 88.324 1.00 22.44 113 ASN B C 1
ATOM 1849 O O . ASN B 1 113 ? 33.763 18.211 89.435 1.00 23.56 113 ASN B O 1
ATOM 1854 N N . PHE B 1 114 ? 34.203 18.750 87.291 1.00 21.20 114 PHE B N 1
ATOM 1855 C CA . PHE B 1 114 ? 33.668 20.106 87.399 1.00 21.32 114 PHE B CA 1
ATOM 1856 C C . PHE B 1 114 ? 32.601 20.359 86.342 1.00 22.08 114 PHE B C 1
ATOM 1857 O O . PHE B 1 114 ? 32.565 19.679 85.317 1.00 23.81 114 PHE B O 1
ATOM 1865 N N . HIS B 1 115 ? 31.726 21.329 86.589 1.00 22.04 115 HIS B N 1
ATOM 1866 C CA . HIS B 1 115 ? 30.717 21.676 85.595 1.00 22.72 115 HIS B CA 1
ATOM 1867 C C . HIS B 1 115 ? 30.731 23.172 85.296 1.00 21.71 115 HIS B C 1
ATOM 1868 O O . HIS B 1 115 ? 31.240 23.974 86.085 1.00 19.57 115 HIS B O 1
ATOM 1875 N N . ALA B 1 116 ? 30.177 23.528 84.143 1.00 21.61 116 ALA B N 1
ATOM 1876 C CA . ALA B 1 116 ? 30.141 24.902 83.656 1.00 21.78 116 ALA B CA 1
ATOM 1877 C C . ALA B 1 116 ? 29.756 25.982 84.661 1.00 21.81 116 ALA B C 1
ATOM 1878 O O . ALA B 1 116 ? 30.392 27.030 84.709 1.00 21.02 116 ALA B O 1
ATOM 1880 N N . HIS B 1 117 ? 28.718 25.737 85.451 1.00 22.34 117 HIS B N 1
ATOM 1881 C CA . HIS B 1 117 ? 28.281 26.731 86.423 1.00 23.24 117 HIS B CA 1
ATOM 1882 C C . HIS B 1 117 ? 29.342 27.044 87.472 1.00 21.49 117 HIS B C 1
ATOM 1883 O O . HIS B 1 117 ? 29.484 28.197 87.882 1.00 21.31 117 HIS B O 1
ATOM 1890 N N . GLN B 1 118 ? 30.085 26.029 87.904 1.00 20.02 118 GLN B N 1
ATOM 1891 C CA . GLN B 1 118 ? 31.137 26.242 88.896 1.00 18.07 118 GLN B CA 1
ATOM 1892 C C . GLN B 1 118 ? 32.235 27.112 88.294 1.00 17.42 118 GLN B C 1
ATOM 1893 O O . GLN B 1 118 ? 32.748 28.023 88.944 1.00 15.83 118 GLN B O 1
ATOM 1899 N N . ILE B 1 119 ? 32.596 26.824 87.047 1.00 16.96 119 ILE B N 1
ATOM 1900 C CA . ILE B 1 119 ? 33.640 27.581 86.368 1.00 15.91 119 ILE B CA 1
ATOM 1901 C C . ILE B 1 119 ? 33.224 29.034 86.167 1.00 16.07 119 ILE B C 1
ATOM 1902 O O . ILE B 1 119 ? 34.021 29.943 86.378 1.00 15.90 119 ILE B O 1
ATOM 1907 N N . ARG B 1 120 ? 31.973 29.250 85.765 1.00 17.33 120 ARG B N 1
ATOM 1908 C CA . ARG B 1 120 ? 31.469 30.603 85.558 1.00 18.33 120 ARG B CA 1
ATOM 1909 C C . ARG B 1 120 ? 31.515 31.364 86.883 1.00 16.59 120 ARG B C 1
ATOM 1910 O O . ARG B 1 120 ? 31.886 32.535 86.921 1.00 16.67 120 ARG B O 1
ATOM 1918 N N . HIS B 1 121 ? 31.144 30.687 87.964 1.00 15.81 121 HIS B N 1
ATOM 1919 C CA . HIS B 1 121 ? 31.164 31.296 89.291 1.00 14.98 121 HIS B CA 1
ATOM 1920 C C . HIS B 1 121 ? 32.590 31.701 89.654 1.00 14.91 121 HIS B C 1
ATOM 1921 O O . HIS B 1 121 ? 32.827 32.804 90.143 1.00 13.77 121 HIS B O 1
ATOM 1928 N N . MET B 1 122 ? 33.543 30.806 89.412 1.00 14.17 122 MET B N 1
ATOM 1929 C CA . MET B 1 122 ? 34.936 31.101 89.727 1.00 13.91 122 MET B CA 1
ATOM 1930 C C . MET B 1 122 ? 35.436 32.301 88.930 1.00 14.31 122 MET B C 1
ATOM 1931 O O . MET B 1 122 ? 36.200 33.115 89.442 1.00 14.60 122 MET B O 1
ATOM 1936 N N . GLU B 1 123 ? 35.001 32.404 87.676 1.00 14.91 123 GLU B N 1
ATOM 1937 C CA . GLU B 1 123 ? 35.390 33.524 86.827 1.00 16.90 123 GLU B CA 1
ATOM 1938 C C . GLU B 1 123 ? 34.929 34.827 87.481 1.00 16.69 123 GLU B C 1
ATOM 1939 O O . GLU B 1 123 ? 35.679 35.797 87.546 1.00 16.78 123 GLU B O 1
ATOM 1945 N N . GLN B 1 124 ? 33.693 34.837 87.971 1.00 16.61 124 GLN B N 1
ATOM 1946 C CA . GLN B 1 124 ? 33.143 36.031 88.609 1.00 16.52 124 GLN B CA 1
ATOM 1947 C C . GLN B 1 124 ? 33.886 36.363 89.905 1.00 16.17 124 GLN B C 1
ATOM 1948 O O . GLN B 1 124 ? 34.208 37.523 90.160 1.00 15.85 124 GLN B O 1
ATOM 1954 N N . VAL B 1 125 ? 34.165 35.352 90.722 1.00 14.69 125 VAL B N 1
ATOM 1955 C CA . VAL B 1 125 ? 34.876 35.590 91.977 1.00 14.59 125 VAL B CA 1
ATOM 1956 C C . VAL B 1 125 ? 36.244 36.214 91.709 1.00 14.65 125 VAL B C 1
ATOM 1957 O O . VAL B 1 125 ? 36.645 37.165 92.379 1.00 14.52 125 VAL B O 1
ATOM 1961 N N . VAL B 1 126 ? 36.958 35.683 90.721 1.00 15.94 126 VAL B N 1
ATOM 1962 C CA . VAL B 1 126 ? 38.272 36.211 90.375 1.00 17.06 126 VAL B CA 1
ATOM 1963 C C . VAL B 1 126 ? 38.172 37.677 89.939 1.00 17.11 126 VAL B C 1
ATOM 1964 O O . VAL B 1 126 ? 38.960 38.518 90.371 1.00 18.21 126 VAL B O 1
ATOM 1968 N N . ALA B 1 127 ? 37.186 37.976 89.100 1.00 17.76 127 ALA B N 1
ATOM 1969 C CA . ALA B 1 127 ? 36.992 39.335 88.598 1.00 18.38 127 ALA B CA 1
ATOM 1970 C C . ALA B 1 127 ? 36.715 40.351 89.704 1.00 18.90 127 ALA B C 1
ATOM 1971 O O . ALA B 1 127 ? 37.026 41.536 89.559 1.00 19.72 127 ALA B O 1
ATOM 1973 N N . HIS B 1 128 ? 36.141 39.893 90.813 1.00 16.43 128 HIS B N 1
ATOM 1974 C CA . HIS B 1 128 ? 35.815 40.793 91.915 1.00 17.22 128 HIS B CA 1
ATOM 1975 C C . HIS B 1 128 ? 36.823 40.840 93.061 1.00 16.66 128 HIS B C 1
ATOM 1976 O O . HIS B 1 128 ? 36.535 41.371 94.136 1.00 17.17 128 HIS B O 1
ATOM 1983 N N . GLY B 1 129 ? 38.007 40.285 92.831 1.00 15.64 129 GLY B N 1
ATOM 1984 C CA . GLY B 1 129 ? 39.039 40.330 93.848 1.00 15.86 129 GLY B CA 1
ATOM 1985 C C . GLY B 1 129 ? 39.033 39.241 94.901 1.00 15.39 129 GLY B C 1
ATOM 1986 O O . GLY B 1 129 ? 39.706 39.368 95.922 1.00 16.67 129 GLY B O 1
ATOM 1987 N N . GLY B 1 130 ? 38.282 38.175 94.664 1.00 14.67 130 GLY B N 1
ATOM 1988 C CA . GLY B 1 130 ? 38.264 37.095 95.631 1.00 14.28 130 GLY B CA 1
ATOM 1989 C C . GLY B 1 130 ? 39.451 36.174 95.409 1.00 13.98 130 GLY B C 1
ATOM 1990 O O . GLY B 1 130 ? 40.070 36.201 94.344 1.00 15.88 130 GLY B O 1
ATOM 1991 N N . ILE B 1 131 ? 39.790 35.392 96.429 1.00 11.94 131 ILE B N 1
ATOM 1992 C CA . ILE B 1 131 ? 40.876 34.416 96.340 1.00 11.06 131 ILE B CA 1
ATOM 1993 C C . ILE B 1 131 ? 40.122 33.136 96.015 1.00 12.25 131 ILE B C 1
ATOM 1994 O O . ILE B 1 131 ? 39.361 32.629 96.839 1.00 12.64 131 ILE B O 1
ATOM 1999 N N . CYS B 1 132 ? 40.329 32.625 94.808 1.00 11.31 132 CYS B N 1
ATOM 2000 C CA . CYS B 1 132 ? 39.593 31.458 94.344 1.00 11.67 132 CYS B CA 1
ATOM 2001 C C . CYS B 1 132 ? 40.528 30.397 93.785 1.00 10.74 132 CYS B C 1
ATOM 2002 O O . CYS B 1 132 ? 41.414 30.702 92.991 1.00 11.41 132 CYS B O 1
ATOM 2005 N N . PHE B 1 133 ? 40.317 29.149 94.187 1.00 11.13 133 PHE B N 1
ATOM 2006 C CA . PHE B 1 133 ? 41.181 28.069 93.737 1.00 10.28 133 PHE B CA 1
ATOM 2007 C C . PHE B 1 133 ? 40.484 26.731 93.845 1.00 11.69 133 PHE B C 1
ATOM 2008 O O . PHE B 1 133 ? 39.346 26.640 94.307 1.00 11.30 133 PHE B O 1
ATOM 2016 N N . ALA B 1 134 ? 41.168 25.696 93.373 1.00 10.78 134 ALA B N 1
ATOM 2017 C CA . ALA B 1 134 ? 40.656 24.344 93.467 1.00 10.48 134 ALA B CA 1
ATOM 2018 C C . ALA B 1 134 ? 41.674 23.564 94.283 1.00 11.33 134 ALA B C 1
ATOM 2019 O O . ALA B 1 134 ? 42.877 23.818 94.197 1.00 11.77 134 ALA B O 1
ATOM 2021 N N . ILE B 1 135 ? 41.184 22.667 95.130 1.00 10.35 135 ILE B N 1
ATOM 2022 C CA . ILE B 1 135 ? 42.060 21.802 95.900 1.00 10.16 135 ILE B CA 1
ATOM 2023 C C . ILE B 1 135 ? 41.889 20.482 95.157 1.00 10.46 135 ILE B C 1
ATOM 2024 O O . ILE B 1 135 ? 40.784 19.930 95.093 1.00 11.39 135 ILE B O 1
ATOM 2029 N N . LEU B 1 136 ? 42.982 20.007 94.566 1.00 10.07 136 LEU B N 1
ATOM 2030 C CA . LEU B 1 136 ? 42.970 18.792 93.757 1.00 9.78 136 LEU B CA 1
ATOM 2031 C C . LEU B 1 136 ? 43.823 17.712 94.383 1.00 10.98 136 LEU B C 1
ATOM 2032 O O . LEU B 1 136 ? 45.006 17.920 94.644 1.00 12.08 136 LEU B O 1
ATOM 2037 N N . ARG B 1 137 ? 43.225 16.551 94.612 1.00 11.27 137 ARG B N 1
ATOM 2038 C CA . ARG B 1 137 ? 43.964 15.455 95.210 1.00 12.72 137 ARG B CA 1
ATOM 2039 C C . ARG B 1 137 ? 44.073 14.235 94.310 1.00 13.05 137 ARG B C 1
ATOM 2040 O O . ARG B 1 137 ? 43.104 13.841 93.660 1.00 13.83 137 ARG B O 1
ATOM 2048 N N . PHE B 1 138 ? 45.274 13.669 94.266 1.00 14.18 138 PHE B N 1
ATOM 2049 C CA . PHE B 1 138 ? 45.527 12.435 93.530 1.00 15.26 138 PHE B CA 1
ATOM 2050 C C . PHE B 1 138 ? 45.588 11.453 94.703 1.00 16.86 138 PHE B C 1
ATOM 2051 O O . PHE B 1 138 ? 46.630 11.268 95.325 1.00 17.85 138 PHE B O 1
ATOM 2059 N N A SER B 1 139 ? 44.445 10.839 94.986 0.50 18.59 139 SER B N 1
ATOM 2060 N N B SER B 1 139 ? 44.447 10.843 95.007 0.50 18.41 139 SER B N 1
ATOM 2061 C CA A SER B 1 139 ? 44.286 9.902 96.095 0.50 20.80 139 SER B CA 1
ATOM 2062 C CA B SER B 1 139 ? 44.327 9.921 96.136 0.50 20.42 139 SER B CA 1
ATOM 2063 C C A SER B 1 139 ? 45.330 8.797 96.210 0.50 22.36 139 SER B C 1
ATOM 2064 C C B SER B 1 139 ? 45.354 8.796 96.217 0.50 22.30 139 SER B C 1
ATOM 2065 O O A SER B 1 139 ? 45.885 8.569 97.286 0.50 23.02 139 SER B O 1
ATOM 2066 O O B SER B 1 139 ? 45.923 8.552 97.281 0.50 23.29 139 SER B O 1
ATOM 2071 N N . LEU B 1 140 ? 45.591 8.106 95.107 1.00 23.05 140 LEU B N 1
ATOM 2072 C CA . LEU B 1 140 ? 46.553 7.008 95.109 1.00 25.43 140 LEU B CA 1
ATOM 2073 C C . LEU B 1 140 ? 48.002 7.433 95.318 1.00 26.73 140 LEU B C 1
ATOM 2074 O O . LEU B 1 140 ? 48.879 6.591 95.531 1.00 28.51 140 LEU B O 1
ATOM 2079 N N . LEU B 1 141 ? 48.254 8.736 95.271 1.00 24.94 141 LEU B N 1
ATOM 2080 C CA . LEU B 1 141 ? 49.603 9.254 95.455 1.00 24.52 141 LEU B CA 1
ATOM 2081 C C . LEU B 1 141 ? 49.711 10.041 96.756 1.00 24.18 141 LEU B C 1
ATOM 2082 O O . LEU B 1 141 ? 50.804 10.440 97.157 1.00 25.17 141 LEU B O 1
ATOM 2087 N N . ASN B 1 142 ? 48.573 10.255 97.408 1.00 23.61 142 ASN B N 1
ATOM 2088 C CA . ASN B 1 142 ? 48.527 11.022 98.648 1.00 24.57 142 ASN B CA 1
ATOM 2089 C C . ASN B 1 142 ? 49.127 12.406 98.426 1.00 23.24 142 ASN B C 1
ATOM 2090 O O . ASN B 1 142 ? 49.847 12.934 99.273 1.00 23.83 142 ASN B O 1
ATOM 2095 N N . GLU B 1 143 ? 48.825 12.984 97.269 1.00 20.39 143 GLU B N 1
ATOM 2096 C CA . GLU B 1 143 ? 49.313 14.310 96.919 1.00 19.38 143 GLU B CA 1
ATOM 2097 C C . GLU B 1 143 ? 48.119 15.233 96.739 1.00 16.71 143 GLU B C 1
ATOM 2098 O O . GLU B 1 143 ? 47.191 14.916 95.996 1.00 16.99 143 GLU B O 1
ATOM 2104 N N . THR B 1 144 ? 48.143 16.368 97.432 1.00 15.81 144 THR B N 1
ATOM 2105 C CA . THR B 1 144 ? 47.059 17.344 97.352 1.00 14.38 144 THR B CA 1
ATOM 2106 C C . THR B 1 144 ? 47.643 18.691 96.936 1.00 13.50 144 THR B C 1
ATOM 2107 O O . THR B 1 144 ? 48.661 19.128 97.479 1.00 16.07 144 THR B O 1
ATOM 2111 N N . TYR B 1 145 ? 47.002 19.342 95.969 1.00 11.30 145 TYR B N 1
ATOM 2112 C CA . TYR B 1 145 ? 47.477 20.626 95.462 1.00 11.16 145 TYR B CA 1
ATOM 2113 C C . TYR B 1 145 ? 46.439 21.732 95.468 1.00 10.88 145 TYR B C 1
ATOM 2114 O O . TYR B 1 145 ? 45.240 21.478 95.376 1.00 11.56 145 TYR B O 1
ATOM 2123 N N . LEU B 1 146 ? 46.925 22.967 95.562 1.00 10.14 146 LEU B N 1
ATOM 2124 C CA . LEU B 1 146 ? 46.064 24.134 95.469 1.00 9.72 146 LEU B CA 1
ATOM 2125 C C . LEU B 1 146 ? 46.380 24.704 94.085 1.00 11.39 146 LEU B C 1
ATOM 2126 O O . LEU B 1 146 ? 47.543 24.945 93.763 1.00 11.15 146 LEU B O 1
ATOM 2131 N N . LEU B 1 147 ? 45.356 24.893 93.264 1.00 9.82 147 LEU B N 1
ATOM 2132 C CA . LEU B 1 147 ? 45.543 25.434 91.916 1.00 9.82 147 LEU B CA 1
ATOM 2133 C C . LEU B 1 147 ? 44.661 26.663 91.763 1.00 9.84 147 LEU B C 1
ATOM 2134 O O . LEU B 1 147 ? 43.444 26.568 91.896 1.00 9.67 147 LEU B O 1
ATOM 2139 N N . ASP B 1 148 ? 45.261 27.817 91.480 1.00 9.96 148 ASP B N 1
ATOM 2140 C CA . ASP B 1 148 ? 44.460 29.025 91.328 1.00 10.50 148 ASP B CA 1
ATOM 2141 C C . ASP B 1 148 ? 43.361 28.841 90.286 1.00 11.56 148 ASP B C 1
ATOM 2142 O O . ASP B 1 148 ? 43.552 28.173 89.272 1.00 10.51 148 ASP B O 1
ATOM 2147 N N . ALA B 1 149 ? 42.208 29.452 90.535 1.00 10.86 149 ALA B N 1
ATOM 2148 C CA . ALA B 1 149 ? 41.082 29.346 89.618 1.00 12.87 149 ALA B CA 1
ATOM 2149 C C . ALA B 1 149 ? 41.429 29.728 88.182 1.00 11.72 149 ALA B C 1
ATOM 2150 O O . ALA B 1 149 ? 40.896 29.144 87.243 1.00 12.83 149 ALA B O 1
ATOM 2152 N N . SER B 1 150 ? 42.312 30.706 88.012 1.00 12.49 150 SER B N 1
ATOM 2153 C CA . SER B 1 150 ? 42.679 31.145 86.668 1.00 13.00 150 SER B CA 1
ATOM 2154 C C . SER B 1 150 ? 43.159 29.976 85.807 1.00 14.00 150 SER B C 1
ATOM 2155 O O . SER B 1 150 ? 42.819 29.888 84.625 1.00 13.92 150 SER B O 1
ATOM 2158 N N . HIS B 1 151 ? 43.931 29.070 86.400 1.00 13.84 151 HIS B N 1
ATOM 2159 C CA . HIS B 1 151 ? 44.436 27.923 85.653 1.00 13.42 151 HIS B CA 1
ATOM 2160 C C . HIS B 1 151 ? 43.350 26.899 85.364 1.00 13.52 151 HIS B C 1
ATOM 2161 O O . HIS B 1 151 ? 43.295 26.339 84.269 1.00 14.09 151 HIS B O 1
ATOM 2168 N N . LEU B 1 152 ? 42.483 26.647 86.343 1.00 12.56 152 LEU B N 1
ATOM 2169 C CA . LEU B 1 152 ? 41.396 25.700 86.140 1.00 12.19 152 LEU B CA 1
ATOM 2170 C C . LEU B 1 152 ? 40.444 26.238 85.071 1.00 12.58 152 LEU B C 1
ATOM 2171 O O . LEU B 1 152 ? 39.987 25.495 84.204 1.00 12.57 152 LEU B O 1
ATOM 2176 N N . ILE B 1 153 ? 40.153 27.534 85.139 1.00 13.18 153 ILE B N 1
ATOM 2177 C CA . ILE B 1 153 ? 39.266 28.172 84.175 1.00 13.69 153 ILE B CA 1
ATOM 2178 C C . ILE B 1 153 ? 39.846 28.046 82.768 1.00 14.89 153 ILE B C 1
ATOM 2179 O O . ILE B 1 153 ? 39.128 27.717 81.824 1.00 15.91 153 ILE B O 1
ATOM 2184 N N . ALA B 1 154 ? 41.147 28.286 82.638 1.00 14.14 154 ALA B N 1
ATOM 2185 C CA . ALA B 1 154 ? 41.809 28.198 81.336 1.00 15.47 154 ALA B CA 1
ATOM 2186 C C . ALA B 1 154 ? 41.706 26.787 80.767 1.00 16.51 154 ALA B C 1
ATOM 2187 O O . ALA B 1 154 ? 41.387 26.604 79.590 1.00 16.96 154 ALA B O 1
ATOM 2189 N N . TRP B 1 155 ? 41.975 25.787 81.601 1.00 15.01 155 TRP B N 1
ATOM 2190 C CA . TRP B 1 155 ? 41.897 24.409 81.142 1.00 14.11 155 TRP B CA 1
ATOM 2191 C C . TRP B 1 155 ? 40.476 24.016 80.797 1.00 14.58 155 TRP B C 1
ATOM 2192 O O . TRP B 1 155 ? 40.239 23.298 79.830 1.00 14.51 155 TRP B O 1
ATOM 2203 N N . TRP B 1 156 ? 39.517 24.484 81.586 1.00 14.76 156 TRP B N 1
ATOM 2204 C CA . TRP B 1 156 ? 38.134 24.176 81.292 1.00 16.86 156 TRP B CA 1
ATOM 2205 C C . TRP B 1 156 ? 37.791 24.749 79.915 1.00 18.30 156 TRP B C 1
ATOM 2206 O O . TRP B 1 156 ? 37.152 24.079 79.103 1.00 19.69 156 TRP B O 1
ATOM 2217 N N . ASN B 1 157 ? 38.228 25.980 79.659 1.00 20.83 157 ASN B N 1
ATOM 2218 C CA . ASN B 1 157 ? 37.969 26.638 78.377 1.00 25.47 157 ASN B CA 1
ATOM 2219 C C . ASN B 1 157 ? 38.678 25.941 77.222 1.00 25.74 157 ASN B C 1
ATOM 2220 O O . ASN B 1 157 ? 38.117 25.809 76.134 1.00 27.81 157 ASN B O 1
ATOM 2225 N N . LYS B 1 158 ? 39.918 25.523 77.448 1.00 26.95 158 LYS B N 1
ATOM 2226 C CA . LYS B 1 158 ? 40.676 24.837 76.406 1.00 26.22 158 LYS B CA 1
ATOM 2227 C C . LYS B 1 158 ? 39.929 23.561 76.033 1.00 27.50 158 LYS B C 1
ATOM 2228 O O . LYS B 1 158 ? 39.806 23.212 74.853 1.00 25.73 158 LYS B O 1
ATOM 2234 N N . GLN B 1 159 ? 39.419 22.871 77.047 1.00 25.52 159 GLN B N 1
ATOM 2235 C CA . GLN B 1 159 ? 38.663 21.646 76.832 1.00 25.41 159 GLN B CA 1
ATOM 2236 C C . GLN B 1 159 ? 37.472 21.950 75.938 1.00 25.56 159 GLN B C 1
ATOM 2237 O O . GLN B 1 159 ? 37.179 21.224 74.985 1.00 23.86 159 GLN B O 1
ATOM 2243 N N . GLU B 1 160 ? 36.783 23.039 76.255 1.00 27.21 160 GLU B N 1
ATOM 2244 C CA . GLU B 1 160 ? 35.614 23.437 75.486 1.00 27.94 160 GLU B CA 1
ATOM 2245 C C . GLU B 1 160 ? 35.989 23.813 74.058 1.00 27.94 160 GLU B C 1
ATOM 2246 O O . GLU B 1 160 ? 35.170 23.702 73.146 1.00 29.26 160 GLU B O 1
ATOM 2252 N N . ALA B 1 161 ? 37.232 24.245 73.866 1.00 27.01 161 ALA B N 1
ATOM 2253 C CA . ALA B 1 161 ? 37.712 24.635 72.545 1.00 25.99 161 ALA B CA 1
ATOM 2254 C C . ALA B 1 161 ? 38.221 23.439 71.737 1.00 25.83 161 ALA B C 1
A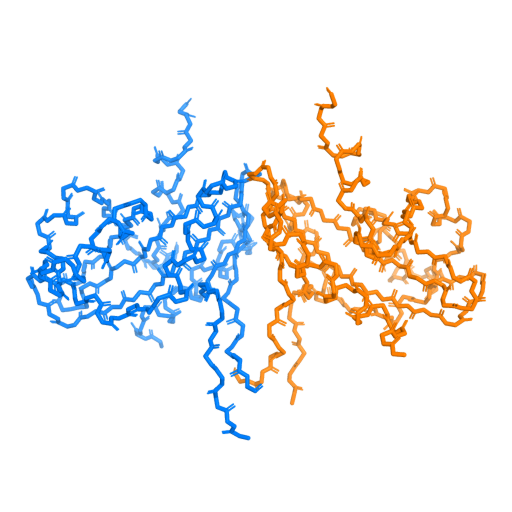TOM 2255 O O . ALA B 1 161 ? 38.656 23.598 70.598 1.00 27.00 161 ALA B O 1
ATOM 2257 N N . GLY B 1 162 ? 38.168 22.248 72.326 1.00 23.96 162 GLY B N 1
ATOM 2258 C CA . GLY B 1 162 ? 38.620 21.057 71.624 1.00 20.29 162 GLY B CA 1
ATOM 2259 C C . GLY B 1 162 ? 39.851 20.394 72.222 1.00 19.92 162 GLY B C 1
ATOM 2260 O O . GLY B 1 162 ? 40.344 19.397 71.693 1.00 19.98 162 GLY B O 1
ATOM 2261 N N . GLY B 1 163 ? 40.341 20.942 73.331 1.00 16.26 163 GLY B N 1
ATOM 2262 C CA . GLY B 1 163 ? 41.523 20.401 73.984 1.00 15.81 163 GLY B CA 1
ATOM 2263 C C . GLY B 1 163 ? 41.266 19.157 74.814 1.00 14.72 163 GLY B C 1
ATOM 2264 O O . GLY B 1 163 ? 40.136 18.667 74.874 1.00 15.73 163 GLY B O 1
ATOM 2265 N N . ARG B 1 164 ? 42.306 18.637 75.463 1.00 14.22 164 ARG B N 1
ATOM 2266 C CA . ARG B 1 164 ? 42.125 17.430 76.258 1.00 14.11 164 ARG B CA 1
ATOM 2267 C C . ARG B 1 164 ? 41.176 17.653 77.423 1.00 14.51 164 ARG B C 1
ATOM 2268 O O . ARG B 1 164 ? 41.004 18.778 77.900 1.00 14.28 164 ARG B O 1
ATOM 2276 N N . LYS B 1 165 ? 40.554 16.568 77.868 1.00 12.60 165 LYS B N 1
ATOM 2277 C CA . LYS B 1 165 ? 39.560 16.631 78.932 1.00 13.26 165 LYS B CA 1
ATOM 2278 C C . LYS B 1 165 ? 40.077 16.351 80.330 1.00 12.97 165 LYS B C 1
ATOM 2279 O O . LYS B 1 165 ? 39.302 16.043 81.239 1.00 12.66 165 LYS B O 1
ATOM 2285 N N . SER B 1 166 ? 41.388 16.466 80.498 1.00 12.87 166 SER B N 1
ATOM 2286 C CA . SER B 1 166 ? 42.020 16.258 81.791 1.00 12.33 166 SER B CA 1
ATOM 2287 C C . SER B 1 166 ? 43.265 17.133 81.848 1.00 13.33 166 SER B C 1
ATOM 2288 O O . SER B 1 166 ? 43.890 17.402 80.825 1.00 11.85 166 SER B O 1
ATOM 2291 N N . ILE B 1 167 ? 43.606 17.604 83.041 1.00 12.48 167 ILE B N 1
ATOM 2292 C CA . ILE B 1 167 ? 44.785 18.442 83.212 1.00 13.06 167 ILE B CA 1
ATOM 2293 C C . ILE B 1 167 ? 45.985 17.559 83.529 1.00 12.79 167 ILE B C 1
ATOM 2294 O O . ILE B 1 167 ? 45.971 16.818 84.508 1.00 13.61 167 ILE B O 1
ATOM 2299 N N . PRO B 1 168 ? 47.039 17.612 82.698 1.00 13.53 168 PRO B N 1
ATOM 2300 C CA . PRO B 1 168 ? 48.217 16.782 82.972 1.00 13.91 168 PRO B CA 1
ATOM 2301 C C . PRO B 1 168 ? 48.736 17.100 84.373 1.00 15.18 168 PRO B C 1
ATOM 2302 O O . PRO B 1 168 ? 48.771 18.267 84.776 1.00 14.66 168 PRO B O 1
ATOM 2306 N N . LYS B 1 169 ? 49.145 16.080 85.117 1.00 14.03 169 LYS B N 1
ATOM 2307 C CA . LYS B 1 169 ? 49.637 16.321 86.466 1.00 15.94 169 LYS B CA 1
ATOM 2308 C C . LYS B 1 169 ? 50.829 17.273 86.493 1.00 16.71 169 LYS B C 1
ATOM 2309 O O . LYS B 1 169 ? 50.972 18.050 87.432 1.00 15.57 169 LYS B O 1
ATOM 2315 N N . GLN B 1 170 ? 51.678 17.233 85.467 1.00 16.46 170 GLN B N 1
ATOM 2316 C CA . GLN B 1 170 ? 52.832 18.128 85.443 1.00 17.70 170 GLN B CA 1
ATOM 2317 C C . GLN B 1 170 ? 52.385 19.590 85.403 1.00 16.20 170 GLN B C 1
ATOM 2318 O O . GLN B 1 170 ? 53.078 20.470 85.915 1.00 15.82 170 GLN B O 1
ATOM 2324 N N . GLU B 1 171 ? 51.232 19.846 84.789 1.00 13.50 171 GLU B N 1
ATOM 2325 C CA . GLU B 1 171 ? 50.696 21.203 84.702 1.00 13.63 171 GLU B CA 1
ATOM 2326 C C . GLU B 1 171 ? 50.260 21.660 86.091 1.00 13.89 171 GLU B C 1
ATOM 2327 O O . GLU B 1 171 ? 50.376 22.834 86.438 1.00 13.61 171 GLU B O 1
ATOM 2333 N N . ILE B 1 172 ? 49.738 20.725 86.875 1.00 13.41 172 ILE B N 1
ATOM 2334 C CA . ILE B 1 172 ? 49.292 21.043 88.224 1.00 13.44 172 ILE B CA 1
ATOM 2335 C C . ILE B 1 172 ? 50.504 21.262 89.126 1.00 14.08 172 ILE B C 1
ATOM 2336 O O . ILE B 1 172 ? 50.501 22.155 89.974 1.00 13.87 172 ILE B O 1
ATOM 2341 N N . GLU B 1 173 ? 51.551 20.468 88.930 1.00 14.07 173 GLU B N 1
ATOM 2342 C CA . GLU B 1 173 ? 52.766 20.632 89.722 1.00 15.22 173 GLU B CA 1
ATOM 2343 C C . GLU B 1 173 ? 53.427 21.957 89.353 1.00 15.53 173 GLU B C 1
ATOM 2344 O O . GLU B 1 173 ? 53.960 22.664 90.214 1.00 16.20 173 GLU B O 1
ATOM 2350 N N . ARG B 1 174 ? 53.383 22.296 88.067 1.00 14.35 174 ARG B N 1
ATOM 2351 C CA . ARG B 1 174 ? 53.975 23.537 87.580 1.00 15.33 174 ARG B CA 1
ATOM 2352 C C . ARG B 1 174 ? 53.278 24.788 88.100 1.00 15.06 174 ARG B C 1
ATOM 2353 O O . ARG B 1 174 ? 53.910 25.649 88.715 1.00 15.15 174 ARG B O 1
ATOM 2361 N N . HIS B 1 175 ? 51.973 24.879 87.853 1.00 13.34 175 HIS B N 1
ATOM 2362 C CA . HIS B 1 175 ? 51.197 26.048 88.240 1.00 13.59 175 HIS B CA 1
ATOM 2363 C C . HIS B 1 175 ? 50.585 25.999 89.625 1.00 12.81 175 HIS B C 1
ATOM 2364 O O . HIS B 1 175 ? 50.255 27.041 90.180 1.00 14.17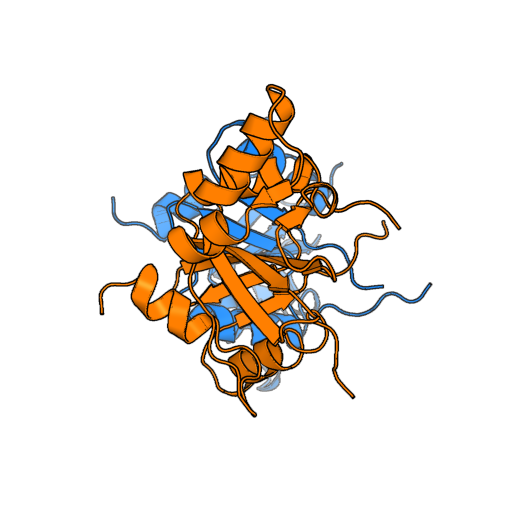 175 HIS B O 1
ATOM 2371 N N . GLY B 1 176 ? 50.426 24.796 90.166 1.00 12.24 176 GLY B N 1
ATOM 2372 C CA . GLY B 1 176 ? 49.823 24.644 91.480 1.00 12.51 176 GLY B CA 1
ATOM 2373 C C . GLY B 1 176 ? 50.817 24.605 92.621 1.00 13.24 176 GLY B C 1
ATOM 2374 O O . GLY B 1 176 ? 52.031 24.670 92.412 1.00 13.78 176 GLY B O 1
ATOM 2375 N N . HIS B 1 177 ? 50.288 24.479 93.834 1.00 11.02 177 HIS B N 1
ATOM 2376 C CA . HIS B 1 177 ? 51.099 24.451 95.043 1.00 12.19 177 HIS B CA 1
ATOM 2377 C C . HIS B 1 177 ? 50.800 23.228 95.891 1.00 12.86 177 HIS B C 1
ATOM 2378 O O . HIS B 1 177 ? 49.645 22.967 96.227 1.00 13.54 177 HIS B O 1
ATOM 2385 N N A SER B 1 178 ? 51.840 22.482 96.245 0.50 13.15 178 SER B N 1
ATOM 2386 N N B SER B 1 178 ? 51.835 22.472 96.236 0.50 13.32 178 SER B N 1
ATOM 2387 C CA A SER B 1 178 ? 51.666 21.305 97.083 0.50 13.99 178 SER B CA 1
ATOM 2388 C CA B SER B 1 178 ? 51.641 21.298 97.071 0.50 14.15 178 SER B CA 1
ATOM 2389 C C A SER B 1 178 ? 51.191 21.782 98.456 0.50 13.99 178 SER B C 1
ATOM 2390 C C B SER B 1 178 ? 51.176 21.789 98.441 0.50 13.81 178 SER B C 1
ATOM 2391 O O A SER B 1 178 ? 51.745 22.727 99.012 0.50 15.59 178 SER B O 1
ATOM 2392 O O B SER B 1 178 ? 51.721 22.751 98.978 0.50 14.66 178 SER B O 1
ATOM 2397 N N . ILE B 1 179 ? 50.158 21.139 98.993 1.00 12.21 179 ILE B N 1
ATOM 2398 C CA . ILE B 1 179 ? 49.629 21.524 100.301 1.00 12.51 179 ILE B CA 1
ATOM 2399 C C . ILE B 1 179 ? 50.147 20.599 101.399 1.00 14.03 179 ILE B C 1
ATOM 2400 O O . ILE B 1 179 ? 50.031 19.379 101.298 1.00 15.06 179 ILE B O 1
ATOM 2405 N N . PRO B 1 180 ? 50.720 21.174 102.469 1.00 15.32 180 PRO B N 1
ATOM 2406 C CA . PRO B 1 180 ? 51.249 20.384 103.585 1.00 16.11 180 PRO B CA 1
ATOM 2407 C C . PRO B 1 180 ? 50.157 19.569 104.271 1.00 16.30 180 PRO B C 1
ATOM 2408 O O . PRO B 1 180 ? 49.068 20.078 104.548 1.00 16.37 180 PRO B O 1
ATOM 2412 N N . LEU B 1 181 ? 50.454 18.303 104.540 1.00 16.50 181 LEU B N 1
ATOM 2413 C CA . LEU B 1 181 ? 49.512 17.428 105.216 1.00 16.79 181 LEU B CA 1
ATOM 2414 C C . LEU B 1 181 ? 50.002 17.248 106.642 1.00 17.10 181 LEU B C 1
ATOM 2415 O O . LEU B 1 181 ? 51.205 17.290 106.906 1.00 19.34 181 LEU B O 1
ATOM 2420 N N . GLY B 1 182 ? 49.072 17.056 107.564 1.00 16.09 182 GLY B N 1
ATOM 2421 C CA . GLY B 1 182 ? 49.474 16.883 108.943 1.00 15.31 182 GLY B CA 1
ATOM 2422 C C . GLY B 1 182 ? 48.364 16.341 109.805 1.00 13.09 182 GLY B C 1
ATOM 2423 O O . GLY B 1 182 ? 47.304 15.943 109.321 1.00 13.07 182 GLY B O 1
ATOM 2424 N N . TYR B 1 183 ? 48.615 16.324 111.105 1.00 13.73 183 TYR B N 1
ATOM 2425 C CA . TYR B 1 183 ? 47.634 15.835 112.045 1.00 14.27 183 TYR B CA 1
ATOM 2426 C C . TYR B 1 183 ? 46.522 16.863 112.211 1.00 14.62 183 TYR B C 1
ATOM 2427 O O . TYR B 1 183 ? 45.341 16.536 112.115 1.00 16.66 183 TYR B O 1
ATOM 2436 N N . GLN B 1 184 ? 46.912 18.111 112.447 1.00 16.99 184 GLN B N 1
ATOM 2437 C CA . GLN B 1 184 ? 45.944 19.179 112.642 1.00 19.27 184 GLN B CA 1
ATOM 2438 C C . GLN B 1 184 ? 46.606 20.526 112.368 1.00 18.83 184 GLN B C 1
ATOM 2439 O O . GLN B 1 184 ? 47.542 20.918 113.064 1.00 19.55 184 GLN B O 1
ATOM 2445 N N . PRO B 1 185 ? 46.152 21.240 111.324 1.00 16.70 185 PRO B N 1
ATOM 2446 C CA . PRO B 1 185 ? 45.075 20.853 110.408 1.00 16.63 185 PRO B CA 1
ATOM 2447 C C . PRO B 1 185 ? 45.548 19.743 109.474 1.00 15.06 185 PRO B C 1
ATOM 2448 O O . PRO B 1 185 ? 46.740 19.635 109.191 1.00 17.25 185 PRO B O 1
ATOM 2452 N N . ARG B 1 186 ? 44.618 18.931 108.988 1.00 15.26 186 ARG B N 1
ATOM 2453 C CA . ARG B 1 186 ? 44.989 17.844 108.086 1.00 14.90 186 ARG B CA 1
ATOM 2454 C C . ARG B 1 186 ? 45.537 18.331 106.753 1.00 15.48 186 ARG B C 1
ATOM 2455 O O . ARG B 1 186 ? 46.543 17.817 106.263 1.00 16.00 186 ARG B O 1
ATOM 2463 N N . ILE B 1 187 ? 44.860 19.315 106.169 1.00 14.05 187 ILE B N 1
ATOM 2464 C CA . ILE B 1 187 ? 45.249 19.890 104.882 1.00 15.44 187 ILE B CA 1
ATOM 2465 C C . ILE B 1 187 ? 45.456 21.376 105.145 1.00 14.12 187 ILE B C 1
ATOM 2466 O O . ILE B 1 187 ? 44.492 22.136 105.160 1.00 16.47 187 ILE B O 1
ATOM 2471 N N . ASP B 1 188 ? 46.705 21.792 105.336 1.00 13.12 188 ASP B N 1
ATOM 2472 C CA . ASP B 1 188 ? 46.977 23.192 105.662 1.00 14.03 188 ASP B CA 1
ATOM 2473 C C . ASP B 1 188 ? 46.997 24.117 104.452 1.00 13.05 188 ASP B C 1
ATOM 2474 O O . ASP B 1 188 ? 48.022 24.719 104.123 1.00 14.02 188 ASP B O 1
ATOM 2479 N N . TYR B 1 189 ? 45.848 24.260 103.804 1.00 12.86 189 TYR B N 1
ATOM 2480 C CA . TYR B 1 189 ? 45.781 25.110 102.629 1.00 11.94 189 TYR B CA 1
ATOM 2481 C C . TYR B 1 189 ? 45.900 26.595 102.961 1.00 12.28 189 TYR B C 1
ATOM 2482 O O . TYR B 1 189 ? 46.281 27.383 102.103 1.00 12.51 189 TYR B O 1
ATOM 2491 N N . ILE B 1 190 ? 45.587 26.980 104.199 1.00 13.22 190 ILE B N 1
ATOM 2492 C CA . ILE B 1 190 ? 45.709 28.384 104.579 1.00 15.43 190 ILE B CA 1
ATOM 2493 C C . ILE B 1 190 ? 47.179 28.800 104.599 1.00 15.40 190 ILE B C 1
ATOM 2494 O O . ILE B 1 190 ? 47.502 29.946 104.290 1.00 17.84 190 ILE B O 1
ATOM 2499 N N . SER B 1 191 ? 48.068 27.876 104.954 1.00 16.86 191 SER B N 1
ATOM 2500 C CA . SER B 1 191 ? 49.492 28.192 104.969 1.00 18.49 191 SER B CA 1
ATOM 2501 C C . SER B 1 191 ? 49.908 28.559 103.544 1.00 17.99 191 SER B C 1
ATOM 2502 O O . SER B 1 191 ? 50.726 29.455 103.336 1.00 19.78 191 SER B O 1
ATOM 2505 N N . VAL B 1 192 ? 49.335 27.867 102.562 1.00 15.48 192 VAL B N 1
ATOM 2506 C CA . VAL B 1 192 ? 49.652 28.142 101.167 1.00 15.22 192 VAL B CA 1
ATOM 2507 C C . VAL B 1 192 ? 49.029 29.468 100.746 1.00 15.11 192 VAL B C 1
ATOM 2508 O O . VAL B 1 192 ? 49.677 30.295 100.102 1.00 14.90 192 VAL B O 1
ATOM 2512 N N . VAL B 1 193 ? 47.769 29.666 101.115 1.00 13.58 193 VAL B N 1
ATOM 2513 C CA . VAL B 1 193 ? 47.057 30.895 100.782 1.00 15.20 193 VAL B CA 1
ATOM 2514 C C . VAL B 1 193 ? 47.822 32.111 101.309 1.00 18.04 193 VAL B C 1
ATOM 2515 O O . VAL B 1 193 ? 47.957 33.121 100.614 1.00 17.18 193 VAL B O 1
ATOM 2519 N N . ASP B 1 194 ? 48.328 32.004 102.532 1.00 19.73 194 ASP B N 1
ATOM 2520 C CA . ASP B 1 194 ? 49.086 33.097 103.131 1.00 23.32 194 ASP B CA 1
ATOM 2521 C C . ASP B 1 194 ? 50.250 33.536 102.259 1.00 23.18 194 ASP B C 1
ATOM 2522 O O . ASP B 1 194 ? 50.370 34.714 101.918 1.00 23.99 194 ASP B O 1
ATOM 2527 N N . ASN B 1 195 ? 51.100 32.578 101.903 1.00 22.47 195 ASN B N 1
ATOM 2528 C CA . ASN B 1 195 ? 52.287 32.843 101.097 1.00 22.70 195 ASN B CA 1
ATOM 2529 C C . ASN B 1 195 ? 52.035 33.219 99.644 1.00 21.95 195 ASN B C 1
ATOM 2530 O O . ASN B 1 195 ? 52.816 33.959 99.050 1.00 23.02 195 ASN B O 1
ATOM 2535 N N . VAL B 1 196 ? 50.951 32.714 99.070 1.00 17.35 196 VAL B N 1
ATOM 2536 C CA . VAL B 1 196 ? 50.651 32.989 97.669 1.00 15.85 196 VAL B CA 1
ATOM 2537 C C . VAL B 1 196 ? 49.839 34.254 97.394 1.00 16.09 196 VAL B C 1
ATOM 2538 O O . VAL B 1 196 ? 50.130 34.999 96.452 1.00 16.91 196 VAL B O 1
ATOM 2542 N N . TYR B 1 197 ? 48.835 34.517 98.222 1.00 15.30 197 TYR B N 1
ATOM 2543 C CA . TYR B 1 197 ? 47.966 35.659 97.989 1.00 16.51 197 TYR B CA 1
ATOM 2544 C C . TYR B 1 197 ? 48.136 36.875 98.894 1.00 18.86 197 TYR B C 1
ATOM 2545 O O . TYR B 1 197 ? 47.443 37.875 98.704 1.00 21.26 197 TYR B O 1
ATOM 2554 N N . PHE B 1 198 ? 49.039 36.801 99.865 1.00 22.54 198 PHE B N 1
ATOM 2555 C CA . PHE B 1 198 ? 49.245 37.929 100.772 1.00 27.21 198 PHE B CA 1
ATOM 2556 C C . PHE B 1 198 ? 50.683 38.421 100.856 1.00 32.02 198 PHE B C 1
ATOM 2557 O O . PHE B 1 198 ? 51.622 37.702 100.525 1.00 34.06 198 PHE B O 1
ATOM 2565 N N . THR B 1 199 ? 50.831 39.662 101.313 1.00 38.67 199 THR B N 1
ATOM 2566 C CA . THR B 1 199 ? 52.133 40.296 101.470 1.00 44.92 199 THR B CA 1
ATOM 2567 C C . THR B 1 199 ? 52.785 39.817 102.765 1.00 48.10 199 THR B C 1
ATOM 2568 O O . THR B 1 199 ? 52.502 40.339 103.844 1.00 49.76 199 THR B O 1
ATOM 2572 N N . ARG B 1 200 ? 53.655 38.819 102.648 1.00 51.45 200 ARG B N 1
ATOM 2573 C CA . ARG B 1 200 ? 54.347 38.255 103.802 1.00 54.40 200 ARG B CA 1
ATOM 2574 C C . ARG B 1 200 ? 55.119 39.317 104.579 1.00 56.13 200 ARG B C 1
ATOM 2575 O O . ARG B 1 200 ? 55.124 40.487 104.141 1.00 57.41 200 ARG B O 1
#

Solvent-accessible surface area: 15240 Å² total; per-residue (Å²): 84,178,64,4,94,52,19,0,96,31,0,4,79,34,2,48,117,156,50,55,0,2,0,27,69,15,41,66,17,78,127,189,162,163,118,21,72,9,1,29,6,2,1,0,19,125,8,72,2,0,0,0,1,14,58,61,17,156,62,116,98,6,0,24,0,178,41,8,48,28,81,7,3,135,6,0,70,73,0,65,84,33,49,13,10,2,0,0,0,0,20,0,39,105,53,103,54,5,16,0,2,36,0,54,61,0,20,48,53,38,70,127,36,126,93,68,33,123,161,22,2,16,29,115,37,0,88,151,76,7,74,82,8,65,77,46,205,97,22,89,0,36,0,6,48,14,0,46,122,55,48,28,132,155,137,30,156,61,3,96,61,16,0,98,28,0,4,80,37,3,64,124,132,50,59,0,3,0,30,75,19,40,78,23,47,146,229,175,110,26,65,9,1,34,5,1,2,0,17,126,12,67,3,0,0,0,2,14,56,59,16,161,61,114,101,6,0,19,0,169,41,7,46,60,100,7,4,131,5,0,70,26,0,62,84,24,37,13,10,2,0,0,0,0,20,0,35,103,59,116,58,4,18,0,2,34,0,52,54,0,20,46,24,32,71,99,20,119,93,70,32,122,148,21,1,14,22,122,40,0,92,178,71,11,71,86,4,70,94,43,200,88,19,82,0,38,0,6,34,13,0,39,115,60,63,33,130,137